Protein AF-A0A928GGB8-F1 (afdb_monomer_lite)

Sequence (268 aa):
MKKLSILLCALLFTAINALADGYETLCFSGKMGGKISFIIAFDYHDFNESRPSGYIYYPNAKNPSPILIVGTHFEEDGVFVFNEYQPDGTISGTMHFKVDGFDEATGPYIVDGEWTNPVNHKSFALKDIRSYNYYHGMSYAPEWFDHPVYQRADPSKIGKRYSYKQWHAGYNDYMGGHVSFHGAGKNKVAFEICNAPNNIAEGKSAPGRPAVLEDNHFKYDNVNECGYGFECEIYEKYLVITSTTEPNTFNCFGAFTTFEGVYIKVED

Secondary structure (DSSP, 8-state):
-HHHHHHHHHHHHHHHHTT-S-EEEEEEEEEETTTEEEEEEEEEESSS----EEEEE-TTSSS---EEEEEEEEGGGTEEEEEEE-TTS-EEEEEEEEEE-TTSTT--EEEEEEEE-TTT--EEEEEEEEE---SSS---S-TT--S-TT-BPPGGG--S----B---TTS-TT---EEEEEEEETTEEEEEEESSTTS--SEE-BTTBPEEPBTTEEEE---STT---EEEEEBSSEEEEEE-S-GGGGGGGSTT----EEEE----

Organism: Xylanibacter ruminicola (NCBI:txid839)

Radius of gyration: 20.93 Å; chains: 1; bounding box: 63×35×57 Å

Foldseek 3Di:
DVVVVVVVVVVVVVVVVVVPDAWFKWWKWFDWLNHFTKIWIWIDDPPPPQKIWGWMWGPPDPDIDTWIWIWGAPPVQQKIWIFTQDLLRDTQKIKIWHWDQCVPPQHIWTPWIWIAGLAPRDITITDPMDIPGDDPDDDPPPPSRVDHQQAAADLVPWAAFFFWFHDDRPDPPWQTKGKGWHDPDDQWIWMFIDRTPPDHGQFTADPVGTFGHDSQKTKDFCRDPLGWIWIKHGTNFKIFIDTPDDQVSLCSNPPSDDPGDITTGNDD

Structure (mmCIF, N/CA/C/O backbone):
data_AF-A0A928GGB8-F1
#
_entry.id   AF-A0A928GGB8-F1
#
loop_
_atom_site.group_PDB
_atom_site.id
_atom_site.type_symbol
_atom_site.label_atom_id
_atom_site.label_alt_id
_atom_site.label_comp_id
_atom_site.label_asym_id
_atom_site.label_entity_id
_atom_site.label_seq_id
_atom_site.pdbx_PDB_ins_code
_atom_site.Cartn_x
_atom_site.Cartn_y
_atom_site.Cartn_z
_atom_site.occupancy
_atom_site.B_iso_or_equiv
_atom_site.auth_seq_id
_atom_site.auth_comp_id
_atom_site.auth_asym_id
_atom_site.auth_atom_id
_atom_site.pdbx_PDB_model_num
ATOM 1 N N . MET A 1 1 ? 43.714 -11.062 30.649 1.00 52.03 1 MET A N 1
ATOM 2 C CA . MET A 1 1 ? 42.911 -9.816 30.684 1.00 52.03 1 MET A CA 1
ATOM 3 C C . MET A 1 1 ? 42.514 -9.255 29.311 1.00 52.03 1 MET A C 1
ATOM 5 O O . MET A 1 1 ? 41.423 -8.725 29.228 1.00 52.03 1 MET A O 1
ATOM 9 N N . LYS A 1 2 ? 43.288 -9.408 28.219 1.00 50.47 2 LYS A N 1
ATOM 10 C CA . LYS A 1 2 ? 42.951 -8.816 26.897 1.00 50.47 2 LYS A CA 1
ATOM 11 C C . LYS A 1 2 ? 41.763 -9.444 26.128 1.00 50.47 2 LYS A C 1
ATOM 13 O O . LYS A 1 2 ? 41.205 -8.792 25.258 1.00 50.47 2 LYS A O 1
ATOM 18 N N . LYS A 1 3 ? 41.366 -10.690 26.427 1.00 48.91 3 LYS A N 1
ATOM 19 C CA . LYS A 1 3 ? 40.277 -11.393 25.707 1.00 48.91 3 LYS A CA 1
ATOM 20 C C . LYS A 1 3 ? 38.864 -11.001 26.164 1.00 48.91 3 LYS A C 1
ATOM 22 O O . LYS A 1 3 ? 37.938 -11.094 25.371 1.00 48.91 3 LYS A O 1
ATOM 27 N N . LEU A 1 4 ? 38.708 -10.532 27.405 1.00 43.41 4 LEU A N 1
ATOM 28 C CA . LEU A 1 4 ? 37.405 -10.127 27.948 1.00 43.41 4 LEU A CA 1
ATOM 29 C C . LEU A 1 4 ? 36.958 -8.768 27.377 1.00 43.41 4 LEU A C 1
ATOM 31 O O . LEU A 1 4 ? 35.783 -8.568 27.111 1.00 43.41 4 LEU A O 1
ATOM 35 N N . SER A 1 5 ? 37.915 -7.873 27.111 1.00 53.41 5 SER A N 1
ATOM 36 C CA . SER A 1 5 ? 37.681 -6.531 26.560 1.00 53.41 5 SER A CA 1
ATOM 37 C C . SER A 1 5 ? 37.181 -6.554 25.111 1.00 53.41 5 SER A C 1
ATOM 39 O O . SER A 1 5 ? 36.324 -5.763 24.747 1.00 53.41 5 SER A O 1
ATOM 41 N N . ILE A 1 6 ? 37.682 -7.484 24.289 1.00 55.59 6 ILE A N 1
ATOM 42 C CA . ILE A 1 6 ? 37.270 -7.622 22.881 1.00 55.59 6 ILE A CA 1
ATOM 43 C C . ILE A 1 6 ? 35.866 -8.231 22.788 1.00 55.59 6 ILE A C 1
ATOM 45 O O . ILE A 1 6 ? 35.070 -7.799 21.962 1.00 55.59 6 ILE A O 1
ATOM 49 N N . LEU A 1 7 ? 35.542 -9.187 23.667 1.00 48.19 7 LEU A N 1
ATOM 50 C CA . LEU A 1 7 ? 34.211 -9.792 23.726 1.00 48.19 7 LEU A CA 1
ATOM 51 C C . LEU A 1 7 ? 33.151 -8.780 24.190 1.00 48.19 7 LEU A C 1
ATOM 53 O O . LEU A 1 7 ? 32.055 -8.758 23.642 1.00 48.19 7 LEU A O 1
ATOM 57 N N . LEU A 1 8 ? 33.497 -7.910 25.149 1.00 47.22 8 LEU A N 1
ATOM 58 C CA . LEU A 1 8 ? 32.613 -6.839 25.616 1.00 47.22 8 LEU A CA 1
ATOM 59 C C . LEU A 1 8 ? 32.379 -5.778 24.531 1.00 47.22 8 LEU A C 1
ATOM 61 O O . LEU A 1 8 ? 31.248 -5.345 24.351 1.00 47.22 8 LEU A O 1
ATOM 65 N N . CYS A 1 9 ? 33.416 -5.403 23.770 1.00 52.22 9 CYS A N 1
ATOM 66 C CA . CYS A 1 9 ? 33.255 -4.501 22.628 1.00 52.22 9 CYS A CA 1
ATOM 67 C C . CYS A 1 9 ? 32.416 -5.138 21.516 1.00 52.22 9 CYS A C 1
ATOM 69 O O . CYS A 1 9 ? 31.544 -4.471 20.983 1.00 52.22 9 CYS A O 1
ATOM 71 N N . ALA A 1 10 ? 32.623 -6.416 21.185 1.00 49.41 10 ALA A N 1
ATOM 72 C CA . ALA A 1 10 ? 31.822 -7.107 20.173 1.00 49.41 10 ALA A CA 1
ATOM 73 C C . ALA A 1 10 ? 30.341 -7.210 20.579 1.00 49.41 10 ALA A C 1
ATOM 75 O O . ALA A 1 10 ? 29.479 -6.956 19.746 1.00 49.41 10 ALA A O 1
ATOM 76 N N . LEU A 1 11 ? 30.059 -7.494 21.858 1.00 46.38 11 LEU A N 1
ATOM 77 C CA . LEU A 1 11 ? 28.703 -7.495 22.416 1.00 46.38 11 LEU A CA 1
ATOM 78 C C . LEU A 1 11 ? 28.070 -6.097 22.417 1.00 46.38 11 LEU A C 1
ATOM 80 O O . LEU A 1 11 ? 26.893 -5.974 22.086 1.00 46.38 11 LEU A O 1
ATOM 84 N N . LEU A 1 12 ? 28.844 -5.047 22.722 1.00 39.69 12 LEU A N 1
ATOM 85 C CA . LEU A 1 12 ? 28.385 -3.663 22.586 1.00 39.69 12 LEU A CA 1
ATOM 86 C C . LEU A 1 12 ? 28.121 -3.293 21.122 1.00 39.69 12 LEU A C 1
ATOM 88 O O . LEU A 1 12 ? 27.100 -2.684 20.853 1.00 39.69 12 LEU A O 1
ATOM 92 N N . PHE A 1 13 ? 28.965 -3.690 20.167 1.00 42.09 13 PHE A N 1
ATOM 93 C CA . PHE A 1 13 ? 28.733 -3.416 18.742 1.00 42.09 13 PHE A CA 1
ATOM 94 C C . PHE A 1 13 ? 27.522 -4.177 18.188 1.00 42.09 13 PHE A C 1
ATOM 96 O O . PHE A 1 13 ? 26.767 -3.614 17.404 1.00 42.09 13 PHE A O 1
ATOM 103 N N . THR A 1 14 ? 27.269 -5.415 18.624 1.00 41.12 14 THR A N 1
ATOM 104 C CA . THR A 1 14 ? 26.035 -6.132 18.256 1.00 41.12 14 THR A CA 1
ATOM 105 C C . THR A 1 14 ? 24.793 -5.550 18.927 1.00 41.12 14 THR A C 1
ATOM 107 O O . THR A 1 14 ? 23.734 -5.551 18.315 1.00 41.12 14 THR A O 1
ATOM 110 N N . ALA A 1 15 ? 24.908 -5.016 20.147 1.00 33.16 15 ALA A N 1
ATOM 111 C CA . ALA A 1 15 ? 23.798 -4.353 20.833 1.00 33.16 15 ALA A CA 1
ATOM 112 C C . ALA A 1 15 ? 23.525 -2.936 20.294 1.00 33.16 15 ALA A C 1
ATOM 114 O O . ALA A 1 15 ? 22.380 -2.510 20.284 1.00 33.16 15 ALA A O 1
ATOM 115 N N . ILE A 1 16 ? 24.552 -2.231 19.806 1.00 36.34 16 ILE A N 1
ATOM 116 C CA . ILE A 1 16 ? 24.428 -0.923 19.144 1.00 36.34 16 ILE A CA 1
ATOM 117 C C . ILE A 1 16 ? 23.865 -1.088 17.724 1.00 36.34 16 ILE A C 1
ATOM 119 O O . ILE A 1 16 ? 23.046 -0.280 17.306 1.00 36.34 16 ILE A O 1
ATOM 123 N N . ASN A 1 17 ? 24.214 -2.165 17.011 1.00 33.16 17 ASN A N 1
ATOM 124 C CA . ASN A 1 17 ? 23.626 -2.459 15.698 1.00 33.16 17 ASN A CA 1
ATOM 125 C C . ASN A 1 17 ? 22.203 -3.038 15.783 1.00 33.16 17 ASN A C 1
ATOM 127 O O . ASN A 1 17 ? 21.465 -2.949 14.814 1.00 33.16 17 ASN A O 1
ATOM 131 N N . ALA A 1 18 ? 21.793 -3.603 16.924 1.00 37.81 18 ALA A N 1
ATOM 132 C CA . ALA A 1 18 ? 20.398 -3.992 17.170 1.00 37.81 18 ALA A CA 1
ATOM 133 C C . ALA A 1 18 ? 19.499 -2.801 17.572 1.00 37.81 18 ALA A C 1
ATOM 135 O O . ALA A 1 18 ? 18.309 -2.981 17.804 1.00 37.81 18 ALA A O 1
ATOM 136 N N . LEU A 1 19 ? 20.078 -1.600 17.674 1.00 38.47 19 LEU A N 1
ATOM 137 C CA . LEU A 1 19 ? 19.425 -0.341 18.041 1.00 38.47 19 LEU A CA 1
ATOM 138 C C . LEU A 1 19 ? 19.358 0.651 16.864 1.00 38.47 19 LEU A C 1
ATOM 140 O O . LEU A 1 19 ? 19.123 1.835 17.081 1.00 38.47 19 LEU A O 1
ATOM 144 N N . ALA A 1 20 ? 19.582 0.198 15.629 1.00 36.12 20 ALA A N 1
ATOM 145 C CA . ALA A 1 20 ? 19.668 1.076 14.464 1.00 36.12 20 ALA A CA 1
ATOM 146 C C . ALA A 1 20 ? 18.986 0.465 13.235 1.00 36.12 20 ALA A C 1
ATOM 148 O O . ALA A 1 20 ? 19.634 0.192 12.236 1.00 36.12 20 ALA A O 1
ATOM 149 N N . ASP A 1 21 ? 17.681 0.262 13.358 1.00 43.19 21 ASP A N 1
ATOM 150 C CA . ASP A 1 21 ? 16.708 0.290 12.268 1.00 43.19 21 ASP A CA 1
ATOM 151 C C . ASP A 1 21 ? 15.432 0.812 12.952 1.00 43.19 21 ASP A C 1
ATOM 153 O O . ASP A 1 21 ? 14.813 0.102 13.743 1.00 43.19 21 ASP A O 1
ATOM 157 N N . GLY A 1 22 ? 15.164 2.115 12.820 1.00 49.22 22 GLY A N 1
ATOM 158 C CA . GLY A 1 22 ? 14.198 2.898 13.609 1.00 49.22 22 GLY A CA 1
ATOM 159 C C . GLY A 1 22 ? 12.725 2.611 13.303 1.00 49.22 22 GLY A C 1
ATOM 160 O O . GLY A 1 22 ? 11.951 3.548 13.125 1.00 49.22 22 GLY A O 1
ATOM 161 N N . TYR A 1 23 ? 12.349 1.335 13.214 1.00 54.34 23 TYR A N 1
ATOM 162 C CA . TYR A 1 23 ? 10.970 0.910 13.004 1.00 54.34 23 TYR A CA 1
ATOM 163 C C . TYR A 1 23 ? 10.217 0.918 14.325 1.00 54.34 23 TYR A C 1
ATOM 165 O O . TYR A 1 23 ? 10.550 0.186 15.262 1.00 54.34 23 TYR A O 1
ATOM 173 N N . GLU A 1 24 ? 9.161 1.720 14.370 1.00 70.81 24 GLU A N 1
ATOM 174 C CA . GLU A 1 24 ? 8.161 1.637 15.417 1.00 70.81 24 GLU A CA 1
ATOM 175 C C . GLU A 1 24 ? 6.980 0.818 14.894 1.00 70.81 24 GLU A C 1
ATOM 177 O O . GLU A 1 24 ? 6.273 1.207 13.961 1.00 70.81 24 GLU A O 1
ATOM 182 N N . THR A 1 25 ? 6.771 -0.355 15.492 1.00 78.12 25 THR A N 1
ATOM 183 C CA . THR A 1 25 ? 5.558 -1.141 15.263 1.00 78.12 25 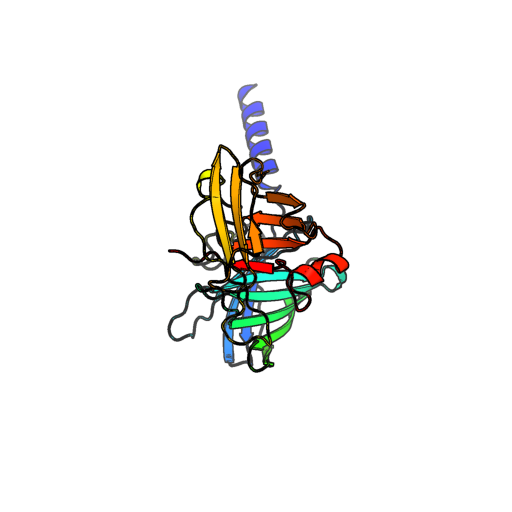THR A CA 1
ATOM 184 C C . THR A 1 25 ? 4.448 -0.587 16.147 1.00 78.12 25 THR A C 1
ATOM 186 O O . THR A 1 25 ? 4.502 -0.704 17.374 1.00 78.12 25 THR A O 1
ATOM 189 N N . LEU A 1 26 ? 3.405 -0.039 15.530 1.00 82.56 26 LEU A N 1
ATOM 190 C CA . LEU A 1 26 ? 2.187 0.373 16.216 1.00 82.56 26 LEU A CA 1
ATOM 191 C C . LEU A 1 26 ? 1.153 -0.741 16.168 1.00 82.56 26 LEU A C 1
ATOM 193 O O . LEU A 1 26 ? 0.914 -1.335 15.118 1.00 82.56 26 LEU A O 1
ATOM 197 N N . CYS A 1 27 ? 0.498 -1.000 17.300 1.00 85.94 27 CYS A N 1
ATOM 198 C CA . CYS A 1 27 ? -0.567 -1.992 17.390 1.00 85.94 27 CYS A CA 1
ATOM 199 C C . CYS A 1 27 ? -1.778 -1.429 18.134 1.00 85.94 27 CYS A C 1
ATOM 201 O O . CYS A 1 27 ? -1.670 -0.925 19.254 1.00 85.94 27 CYS A O 1
ATOM 203 N N . PHE A 1 28 ? -2.957 -1.558 17.531 1.00 88.06 28 PHE A N 1
ATOM 204 C CA . PHE A 1 28 ? -4.221 -1.110 18.102 1.00 88.06 28 PHE A CA 1
ATOM 205 C C . PHE A 1 28 ? -5.293 -2.189 17.961 1.00 88.06 28 PHE A C 1
ATOM 207 O O . PHE A 1 28 ? -5.336 -2.939 16.989 1.00 88.06 28 PHE A O 1
ATOM 214 N N . SER A 1 29 ? -6.223 -2.234 18.908 1.00 90.06 29 SER A N 1
ATOM 215 C CA . SER A 1 29 ? -7.501 -2.926 18.728 1.00 90.06 29 SER A CA 1
ATOM 216 C C . SER A 1 29 ? -8.656 -1.994 18.997 1.00 90.06 29 SER A C 1
ATOM 218 O O . SER A 1 29 ? -8.525 -1.031 19.744 1.00 90.06 29 SER A O 1
ATOM 220 N N . GLY A 1 30 ? -9.809 -2.309 18.431 1.00 91.94 30 GLY A N 1
ATOM 221 C CA . GLY A 1 30 ? -11.027 -1.577 18.720 1.00 91.94 30 GLY A CA 1
ATOM 222 C C . GLY A 1 30 ? -12.220 -2.164 18.000 1.00 91.94 30 GLY A C 1
ATOM 223 O O . GLY A 1 30 ? -12.271 -3.359 17.692 1.00 91.94 30 GLY A O 1
ATOM 224 N N . LYS A 1 31 ? -13.208 -1.309 17.748 1.00 94.25 31 LYS A N 1
ATOM 225 C CA . LYS A 1 31 ? -14.432 -1.658 17.033 1.00 94.25 31 LYS A CA 1
ATOM 226 C C . LYS A 1 31 ? -14.735 -0.654 15.935 1.00 94.25 31 LYS A C 1
ATOM 228 O O . LYS A 1 31 ? -14.948 0.524 16.197 1.00 94.25 31 LYS A O 1
ATOM 233 N N . MET A 1 32 ? -14.897 -1.147 14.720 1.00 93.38 32 MET A N 1
ATOM 234 C CA . MET A 1 32 ? -15.446 -0.400 13.602 1.00 93.38 32 MET A CA 1
ATOM 235 C C . MET A 1 32 ? -16.978 -0.358 13.719 1.00 93.38 32 MET A C 1
ATOM 237 O O . MET A 1 32 ? -17.651 -1.378 13.927 1.00 93.38 32 MET A O 1
ATOM 241 N N . GLY A 1 33 ? -17.547 0.850 13.674 1.00 92.19 33 GLY A N 1
ATOM 242 C CA . GLY A 1 33 ? -18.987 1.080 13.827 1.00 92.19 33 GLY A CA 1
ATOM 243 C C . GLY A 1 33 ? -19.552 0.618 15.179 1.00 92.19 33 GLY A C 1
ATOM 244 O O . GLY A 1 33 ? -20.753 0.370 15.289 1.00 92.19 33 GLY A O 1
ATOM 245 N N . GLY A 1 34 ? -18.694 0.442 16.193 1.00 90.06 34 GLY A N 1
ATOM 246 C CA . GLY A 1 34 ? -19.050 -0.087 17.515 1.00 90.06 34 GLY A CA 1
ATOM 247 C C . GLY A 1 34 ? -19.422 -1.576 17.551 1.00 90.06 34 GLY A C 1
ATOM 248 O O . GLY A 1 34 ? -19.852 -2.061 18.596 1.00 90.06 34 GLY A O 1
ATOM 249 N N . LYS A 1 35 ? -19.284 -2.308 16.436 1.00 92.06 35 LYS A N 1
ATOM 250 C CA . LYS A 1 35 ? -19.734 -3.709 16.319 1.00 92.06 35 LYS A CA 1
ATOM 251 C C . LYS A 1 35 ? -18.666 -4.657 15.791 1.00 92.06 35 LYS A C 1
ATOM 253 O O . LYS A 1 35 ? -18.582 -5.786 16.261 1.00 92.06 35 LYS A O 1
ATOM 258 N N . ILE A 1 36 ? -17.888 -4.223 14.805 1.00 93.31 36 ILE A N 1
ATOM 259 C CA . ILE A 1 36 ? -16.925 -5.082 14.119 1.00 93.31 36 ILE A CA 1
ATOM 260 C C . ILE A 1 36 ? -15.588 -4.938 14.833 1.00 93.31 36 ILE A C 1
ATOM 262 O O . ILE A 1 36 ? -14.925 -3.916 14.694 1.00 93.31 36 ILE A O 1
ATOM 266 N N . SER A 1 37 ? -15.217 -5.931 15.636 1.00 92.81 37 SER A N 1
ATOM 267 C CA . SER A 1 37 ? -13.910 -5.948 16.294 1.00 92.81 37 SER A CA 1
ATOM 268 C C . SER A 1 37 ? -12.788 -6.024 15.263 1.00 92.81 37 SER A C 1
ATOM 270 O O . SER A 1 37 ? -12.895 -6.806 14.317 1.00 92.81 37 SER A O 1
ATOM 272 N N . PHE A 1 38 ? -11.718 -5.267 15.482 1.00 92.38 38 PHE A N 1
ATOM 273 C CA . PHE A 1 38 ? -10.515 -5.304 14.656 1.00 92.38 38 PHE A CA 1
ATOM 274 C C . PHE A 1 38 ? -9.250 -5.228 15.512 1.00 92.38 38 PHE A C 1
ATOM 276 O O . PHE A 1 38 ? -9.277 -4.735 16.644 1.00 92.38 38 PHE A O 1
ATOM 283 N N . ILE A 1 39 ? -8.151 -5.712 14.943 1.00 90.88 39 ILE A N 1
ATOM 284 C CA . ILE A 1 39 ? -6.782 -5.515 15.417 1.00 90.88 39 ILE A CA 1
ATOM 285 C C . ILE A 1 39 ? -5.983 -5.027 14.215 1.00 90.88 39 ILE A C 1
ATOM 287 O O . ILE A 1 39 ? -6.059 -5.643 13.157 1.00 90.88 39 ILE A O 1
ATOM 291 N N . ILE A 1 40 ? -5.247 -3.937 14.360 1.00 90.25 40 ILE A N 1
ATOM 292 C CA . ILE A 1 40 ? -4.379 -3.380 13.328 1.00 90.25 40 ILE A CA 1
ATOM 293 C C . ILE A 1 40 ? -2.967 -3.297 13.894 1.00 90.25 40 ILE A C 1
ATOM 295 O O . ILE A 1 40 ? -2.781 -2.827 15.014 1.00 90.25 40 ILE A O 1
ATOM 299 N N . ALA A 1 41 ? -1.992 -3.777 13.135 1.00 87.75 41 ALA A N 1
ATOM 300 C CA . ALA A 1 41 ? -0.584 -3.666 13.469 1.00 87.75 41 ALA A CA 1
ATOM 301 C C . ALA A 1 41 ? 0.182 -3.243 12.219 1.00 87.75 41 ALA A C 1
ATOM 303 O O . ALA A 1 41 ? -0.071 -3.782 11.140 1.00 87.75 41 ALA A O 1
ATOM 304 N N . PHE A 1 42 ? 1.064 -2.261 12.340 1.00 86.75 42 PHE A N 1
ATOM 305 C CA . PHE A 1 42 ? 1.832 -1.745 11.216 1.00 86.75 42 PHE A CA 1
ATOM 306 C C . PHE A 1 42 ? 3.149 -1.150 11.678 1.00 86.75 42 PHE A C 1
ATOM 308 O O . PHE A 1 42 ? 3.243 -0.605 12.775 1.00 86.75 42 PHE A O 1
ATOM 315 N N . ASP A 1 43 ? 4.139 -1.238 10.805 1.00 82.38 43 ASP A N 1
ATOM 316 C CA . ASP A 1 43 ? 5.422 -0.586 10.984 1.00 82.38 43 ASP A CA 1
ATOM 317 C C . ASP A 1 43 ? 5.373 0.781 10.302 1.00 82.38 43 ASP A C 1
ATOM 319 O O . ASP A 1 43 ? 4.826 0.926 9.198 1.00 82.38 43 ASP A O 1
ATOM 323 N N . TYR A 1 44 ? 5.943 1.786 10.960 1.00 79.00 44 TYR A N 1
ATOM 324 C CA . TYR A 1 44 ? 6.223 3.079 10.351 1.00 79.00 44 TYR A CA 1
ATOM 325 C C . TYR A 1 44 ? 7.667 3.499 10.647 1.00 79.00 44 TYR A C 1
ATOM 327 O O . TYR A 1 44 ? 8.271 3.057 11.627 1.00 79.00 44 TYR A O 1
ATOM 335 N N . HIS A 1 45 ? 8.231 4.303 9.747 1.00 70.25 45 HIS A N 1
ATOM 336 C CA . HIS A 1 45 ? 9.614 4.760 9.808 1.00 70.25 45 HIS A CA 1
ATOM 337 C C . HIS A 1 45 ? 9.653 6.285 9.742 1.00 70.25 45 HIS A C 1
ATOM 339 O O . HIS A 1 45 ? 8.966 6.885 8.917 1.00 70.25 45 HIS A O 1
ATOM 345 N N . ASP A 1 46 ? 10.483 6.894 10.584 1.00 56.00 46 ASP A N 1
ATOM 346 C CA . ASP A 1 46 ? 10.652 8.353 10.669 1.00 56.00 46 ASP A CA 1
ATOM 347 C C . ASP A 1 46 ? 11.584 8.909 9.563 1.00 56.00 46 ASP A C 1
ATOM 349 O O . ASP A 1 46 ? 11.743 10.111 9.379 1.00 56.00 46 ASP A O 1
ATOM 353 N N . PHE A 1 47 ? 12.221 8.028 8.779 1.00 47.44 47 PHE A N 1
ATOM 354 C CA . PHE A 1 47 ? 13.167 8.405 7.726 1.00 47.44 47 PHE A CA 1
ATOM 355 C C . PHE A 1 47 ? 12.608 8.140 6.333 1.00 47.44 47 PHE A C 1
ATOM 357 O O . PHE A 1 47 ? 12.585 6.984 5.936 1.00 47.44 47 PHE A O 1
ATOM 364 N N . ASN A 1 48 ? 12.274 9.204 5.586 1.00 44.03 48 ASN A N 1
ATOM 365 C CA . ASN A 1 48 ? 12.116 9.326 4.116 1.00 44.03 48 ASN A CA 1
ATOM 366 C C . ASN A 1 48 ? 11.274 8.284 3.335 1.00 44.03 48 ASN A C 1
ATOM 368 O O . ASN A 1 48 ? 10.948 8.527 2.175 1.00 44.03 48 ASN A O 1
ATOM 372 N N . GLU A 1 49 ? 10.878 7.168 3.933 1.00 53.78 49 GLU A N 1
ATOM 373 C CA . GLU A 1 49 ? 10.112 6.075 3.352 1.00 53.78 49 GLU A CA 1
ATOM 374 C C . GLU A 1 49 ? 8.670 6.220 3.861 1.00 53.78 49 GLU A C 1
ATOM 376 O O . GLU A 1 49 ? 8.238 5.633 4.848 1.00 53.78 49 GLU A O 1
ATOM 381 N N . SER A 1 50 ? 7.917 7.093 3.195 1.00 59.62 50 SER A N 1
ATOM 382 C CA . SER A 1 50 ? 6.588 7.605 3.577 1.00 59.62 50 SER A CA 1
ATOM 383 C C . SER A 1 50 ? 5.439 6.579 3.479 1.00 59.62 50 SER A C 1
ATOM 385 O O . SER A 1 50 ? 4.270 6.939 3.299 1.00 59.62 50 SER A O 1
ATOM 387 N N . ARG A 1 51 ? 5.751 5.280 3.579 1.00 80.19 51 ARG A N 1
ATOM 388 C CA . ARG A 1 51 ? 4.834 4.165 3.308 1.00 80.19 51 ARG A CA 1
ATOM 389 C C . ARG A 1 51 ? 4.734 3.210 4.500 1.00 80.19 51 ARG A C 1
ATOM 391 O O . ARG A 1 51 ? 5.312 2.124 4.459 1.00 80.19 51 ARG A O 1
ATOM 398 N N . PRO A 1 52 ? 3.967 3.568 5.545 1.00 85.75 52 PRO A N 1
ATOM 399 C CA . PRO A 1 52 ? 3.666 2.624 6.609 1.00 85.75 52 PRO A CA 1
ATOM 400 C C . PRO A 1 52 ? 2.909 1.414 6.045 1.00 85.75 52 PRO A C 1
ATOM 402 O O . PRO A 1 52 ? 2.077 1.539 5.136 1.00 85.75 52 PRO A O 1
ATOM 405 N N . SER A 1 53 ? 3.193 0.226 6.576 1.00 87.62 53 SER A N 1
ATOM 406 C CA . SER A 1 53 ? 2.594 -1.023 6.094 1.00 87.62 53 SER A CA 1
ATOM 407 C C . SER A 1 53 ? 2.457 -2.059 7.204 1.00 87.62 53 SER A C 1
ATOM 409 O O . SER A 1 53 ? 3.171 -2.030 8.202 1.00 87.62 53 SER A O 1
ATOM 411 N N . GLY A 1 54 ? 1.496 -2.966 7.059 1.00 88.56 54 GLY A N 1
ATOM 412 C CA . GLY A 1 54 ? 1.133 -3.879 8.134 1.00 88.56 54 GLY A CA 1
ATOM 413 C C . GLY A 1 54 ? -0.023 -4.797 7.782 1.00 88.56 54 GLY A C 1
ATOM 414 O O . GLY A 1 54 ? -0.272 -5.094 6.611 1.00 88.56 54 GLY A O 1
ATOM 415 N N . TYR A 1 55 ? -0.775 -5.203 8.802 1.00 89.88 55 TYR A N 1
ATOM 416 C CA . TYR A 1 55 ? -2.005 -5.967 8.636 1.00 89.88 55 TYR A CA 1
ATOM 417 C C . TYR A 1 55 ? -3.137 -5.447 9.514 1.00 89.88 55 TYR A C 1
ATOM 419 O O . TYR A 1 55 ? -2.932 -5.002 10.643 1.00 89.88 55 TYR A O 1
ATOM 427 N N . ILE A 1 56 ? -4.359 -5.617 9.017 1.00 91.81 56 ILE A N 1
ATOM 428 C CA . ILE A 1 56 ? -5.579 -5.577 9.819 1.00 91.81 56 ILE A CA 1
ATOM 429 C C . ILE A 1 56 ? -6.197 -6.972 9.909 1.00 91.81 56 ILE A C 1
ATOM 431 O O . ILE A 1 56 ? -6.171 -7.753 8.960 1.00 91.81 56 ILE A O 1
ATOM 435 N N . TYR A 1 57 ? -6.761 -7.302 11.062 1.00 89.88 57 TYR A N 1
ATOM 436 C CA . TYR A 1 57 ? -7.370 -8.588 11.355 1.00 89.88 57 TYR A CA 1
ATOM 437 C C . TYR A 1 57 ? -8.748 -8.405 11.987 1.00 89.88 57 TYR A C 1
ATOM 439 O O . TYR A 1 57 ? -8.922 -7.656 12.950 1.00 89.88 57 TYR A O 1
ATOM 447 N N . TYR A 1 58 ? -9.725 -9.146 11.468 1.00 91.44 58 TYR A N 1
ATOM 448 C CA . TYR A 1 58 ? -11.116 -9.120 11.911 1.00 91.44 58 TYR A CA 1
ATOM 449 C C . TYR A 1 58 ? -11.479 -10.449 12.596 1.00 91.44 58 TYR A C 1
ATOM 451 O O . TYR A 1 58 ? -11.965 -11.360 11.923 1.00 91.44 58 TYR A O 1
ATOM 459 N N . PRO A 1 59 ? -11.285 -10.595 13.923 1.00 87.81 59 PRO A N 1
ATOM 460 C CA . PRO A 1 59 ? -11.411 -11.881 14.628 1.00 87.81 59 PRO A CA 1
ATOM 461 C C . PRO A 1 59 ? -12.785 -12.546 14.498 1.00 87.81 59 PRO A C 1
ATOM 463 O O . PRO A 1 59 ? -12.889 -13.767 14.522 1.00 87.81 59 PRO A O 1
ATOM 466 N N . ASN A 1 60 ? -13.842 -11.745 14.354 1.00 88.81 60 ASN A N 1
ATOM 467 C CA . ASN A 1 60 ? -15.224 -12.224 14.290 1.00 88.81 60 ASN A CA 1
ATOM 468 C C . ASN A 1 60 ? -15.746 -12.377 12.849 1.00 88.81 60 ASN A C 1
ATOM 470 O O . ASN A 1 60 ? -16.948 -12.564 12.649 1.00 88.81 60 ASN A O 1
ATOM 474 N N . ALA A 1 61 ? -14.883 -12.248 11.836 1.00 88.50 61 ALA A N 1
ATOM 475 C CA . ALA A 1 61 ? -15.252 -12.536 10.454 1.00 88.50 61 ALA A CA 1
ATOM 476 C C . ALA A 1 61 ? -15.506 -14.041 10.260 1.00 88.50 61 ALA A C 1
ATOM 478 O O . ALA A 1 61 ? -14.996 -14.874 11.003 1.00 88.50 61 ALA A O 1
ATOM 479 N N . LYS A 1 62 ? -16.279 -14.407 9.228 1.00 87.94 62 LYS A N 1
ATOM 480 C CA . LYS A 1 62 ? -16.599 -15.816 8.924 1.00 87.94 62 LYS A CA 1
ATOM 481 C C . LYS A 1 62 ? -15.340 -16.669 8.711 1.00 87.94 62 LYS A C 1
ATOM 483 O O . LYS A 1 62 ? -15.303 -17.805 9.164 1.00 87.94 62 LYS A O 1
ATOM 488 N N . ASN A 1 63 ? -14.345 -16.103 8.028 1.00 85.94 63 ASN A N 1
ATOM 489 C CA . ASN A 1 63 ? -13.036 -16.698 7.773 1.00 85.94 63 ASN A CA 1
ATOM 490 C C . ASN A 1 63 ? -11.979 -15.648 8.141 1.00 85.94 63 ASN A C 1
ATOM 492 O O . ASN A 1 63 ? -11.624 -14.833 7.290 1.00 85.94 63 ASN A O 1
ATOM 496 N N . PRO A 1 64 ? -11.560 -15.569 9.411 1.00 84.94 64 PRO A N 1
ATOM 497 C CA . PRO A 1 64 ? -10.692 -14.493 9.853 1.00 84.94 64 PRO A CA 1
ATOM 498 C C . PRO A 1 64 ? -9.256 -14.744 9.374 1.00 84.94 64 PRO A C 1
ATOM 500 O O . PRO A 1 64 ? -8.633 -15.739 9.740 1.00 84.94 64 PRO A O 1
ATOM 503 N N . SER A 1 65 ? -8.724 -13.824 8.574 1.00 86.06 65 SER A N 1
ATOM 504 C CA . SER A 1 65 ? -7.338 -13.822 8.095 1.00 86.06 65 SER A CA 1
ATOM 505 C C . SER A 1 65 ? -6.767 -12.403 8.145 1.00 86.06 65 SER A C 1
ATOM 507 O O . SER A 1 65 ? -7.534 -11.453 7.963 1.00 86.06 65 SER A O 1
ATOM 509 N N . PRO A 1 66 ? -5.456 -12.226 8.388 1.00 87.75 66 PRO A N 1
ATOM 510 C CA . PRO A 1 66 ? -4.815 -10.923 8.250 1.00 87.75 66 PRO A CA 1
ATOM 511 C C . PRO A 1 66 ? -4.959 -10.396 6.817 1.00 87.75 66 PRO A C 1
ATOM 513 O O . PRO A 1 66 ? -4.767 -11.140 5.855 1.00 87.75 66 PRO A O 1
ATOM 516 N N . ILE A 1 67 ? -5.303 -9.121 6.684 1.00 89.94 67 ILE A N 1
ATOM 517 C CA . ILE A 1 67 ? -5.439 -8.399 5.418 1.00 89.94 67 ILE A CA 1
ATOM 518 C C . ILE A 1 67 ? -4.310 -7.379 5.358 1.00 89.94 67 ILE A C 1
ATOM 520 O O . ILE A 1 67 ? -4.114 -6.627 6.312 1.00 89.94 67 ILE A O 1
ATOM 524 N N . LEU A 1 68 ? -3.555 -7.378 4.260 1.00 89.62 68 LEU A N 1
ATOM 525 C CA . LEU A 1 68 ? -2.449 -6.450 4.042 1.00 89.62 68 LEU A CA 1
ATOM 526 C C . LEU A 1 68 ? -2.970 -5.011 4.039 1.00 89.62 68 LEU A C 1
ATOM 528 O O . LEU A 1 68 ? -3.938 -4.707 3.344 1.00 89.62 68 LEU A O 1
ATOM 532 N N . ILE A 1 69 ? -2.297 -4.130 4.772 1.00 91.50 69 ILE A N 1
ATOM 533 C CA . ILE A 1 69 ? -2.519 -2.689 4.696 1.00 91.50 69 ILE A CA 1
ATOM 534 C C . ILE A 1 69 ? -1.241 -1.985 4.268 1.00 91.50 69 ILE A C 1
ATOM 536 O O . ILE A 1 69 ? -0.155 -2.283 4.761 1.00 91.50 69 ILE A O 1
ATOM 540 N N . VAL A 1 70 ? -1.378 -1.045 3.339 1.00 90.00 70 VAL A N 1
ATOM 541 C CA . VAL A 1 70 ? -0.292 -0.156 2.909 1.00 90.00 70 VAL A CA 1
ATOM 542 C C . VAL A 1 70 ? -0.864 1.246 2.829 1.00 90.00 70 VAL A C 1
ATOM 544 O O . VAL A 1 70 ? -1.979 1.432 2.328 1.00 90.00 70 VAL A O 1
ATOM 547 N N . GLY A 1 71 ? -0.128 2.210 3.363 1.00 89.31 71 GLY A N 1
ATOM 548 C CA . GLY A 1 71 ? -0.642 3.549 3.563 1.00 89.31 71 GLY A CA 1
ATOM 549 C C . GLY A 1 71 ? 0.339 4.670 3.282 1.00 89.31 71 GLY A C 1
ATOM 550 O O . GLY A 1 71 ? 1.393 4.486 2.673 1.00 89.31 71 GLY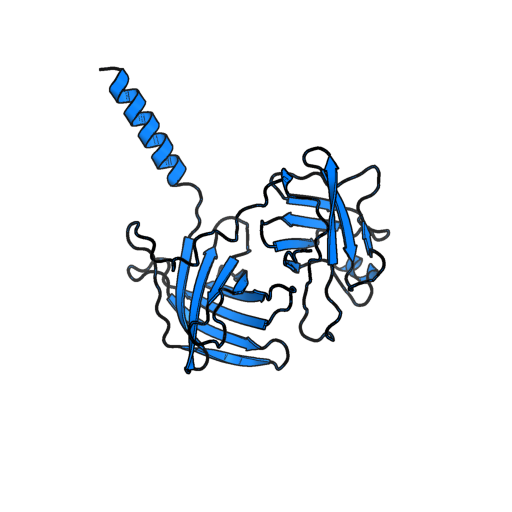 A O 1
ATOM 551 N N . THR A 1 72 ? -0.064 5.848 3.738 1.00 87.50 72 THR A N 1
ATOM 552 C CA . THR A 1 72 ? 0.720 7.079 3.777 1.00 87.50 72 THR A CA 1
ATOM 553 C C . THR A 1 72 ? 0.575 7.687 5.165 1.00 87.50 72 THR A C 1
ATOM 555 O O . THR A 1 72 ? -0.517 7.669 5.738 1.00 87.50 72 THR A O 1
ATOM 558 N N . HIS A 1 73 ? 1.678 8.214 5.688 1.00 86.94 73 HIS A N 1
ATOM 559 C CA . HIS A 1 73 ? 1.703 9.014 6.905 1.00 86.94 73 HIS A CA 1
ATOM 560 C C . HIS A 1 73 ? 1.868 10.492 6.534 1.00 86.94 73 HIS A C 1
ATOM 562 O O . HIS A 1 73 ? 2.789 10.849 5.800 1.00 86.94 73 HIS A O 1
ATOM 568 N N . PHE A 1 74 ? 0.961 11.334 7.022 1.00 84.56 74 PHE A N 1
ATOM 569 C CA . PHE A 1 74 ? 1.026 12.787 6.918 1.00 84.56 74 PHE A CA 1
ATOM 570 C C . PHE A 1 74 ? 1.542 13.328 8.252 1.00 84.56 74 PHE A C 1
ATOM 572 O O . PH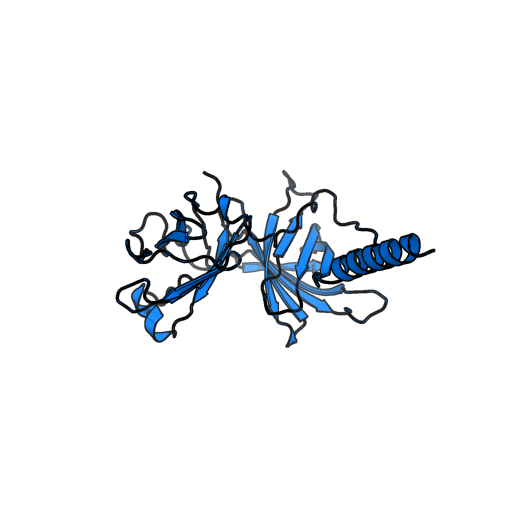E A 1 74 ? 0.763 13.568 9.175 1.00 84.56 74 PHE A O 1
ATOM 579 N N . GLU A 1 75 ? 2.867 13.462 8.344 1.00 75.81 75 GLU A N 1
ATOM 580 C CA . GLU A 1 75 ? 3.600 13.766 9.581 1.00 75.81 75 GLU A CA 1
ATOM 581 C C . GLU A 1 75 ? 3.097 15.035 10.281 1.00 75.81 75 GLU A C 1
ATOM 583 O O . GLU A 1 75 ? 2.876 15.017 11.488 1.00 75.81 75 GLU A O 1
ATOM 588 N N . GLU A 1 76 ? 2.818 16.102 9.521 1.00 74.81 76 GLU A N 1
ATOM 589 C CA . GLU A 1 76 ? 2.348 17.386 10.068 1.00 74.81 76 GLU A CA 1
ATOM 590 C C . GLU A 1 76 ? 1.041 17.260 10.872 1.00 74.81 76 GLU A C 1
ATOM 592 O O . GLU A 1 76 ? 0.823 18.014 11.822 1.00 74.81 76 GLU A O 1
ATOM 597 N N . ASP A 1 77 ? 0.195 16.284 10.529 1.00 76.19 77 ASP A N 1
ATOM 598 C CA . ASP A 1 77 ? -1.122 16.091 11.137 1.00 76.19 77 ASP A CA 1
ATOM 599 C C . ASP A 1 77 ? -1.206 14.836 12.029 1.00 76.19 77 ASP A C 1
ATOM 601 O O . ASP A 1 77 ? -2.227 14.629 12.700 1.00 76.19 77 ASP A O 1
ATOM 605 N N . GLY A 1 78 ? -0.158 13.998 12.055 1.00 83.69 78 GLY A N 1
ATOM 606 C CA . GLY A 1 78 ? -0.161 12.678 12.703 1.00 83.69 78 GLY A CA 1
ATOM 607 C C . GLY A 1 78 ? -1.177 11.713 12.081 1.00 83.69 78 GLY A C 1
ATOM 608 O O . GLY A 1 78 ? -1.721 10.833 12.754 1.00 83.69 78 GLY A O 1
ATOM 609 N N . VAL A 1 79 ? -1.516 11.929 10.807 1.00 89.69 79 VAL A N 1
ATOM 610 C CA . VAL A 1 79 ? -2.608 11.237 10.118 1.00 89.69 79 VAL A CA 1
ATOM 611 C C . VAL A 1 79 ? -2.073 10.072 9.303 1.00 89.69 79 VAL A C 1
ATOM 613 O O . VAL A 1 79 ? -1.168 10.216 8.485 1.00 89.69 79 VAL A O 1
ATOM 616 N N . PHE A 1 80 ? -2.707 8.918 9.466 1.00 91.81 80 PHE A N 1
ATOM 617 C CA . PHE A 1 80 ? -2.450 7.721 8.685 1.00 91.81 80 PHE A CA 1
ATOM 618 C C . PHE A 1 80 ? -3.636 7.428 7.769 1.00 91.81 80 PHE A C 1
ATOM 620 O O . PHE A 1 80 ? -4.789 7.382 8.208 1.00 91.81 80 PHE A O 1
ATOM 627 N N . VAL A 1 81 ? -3.342 7.178 6.493 1.00 92.06 81 VAL A N 1
ATOM 628 C CA . VAL A 1 81 ? -4.310 6.671 5.514 1.00 92.06 81 VAL A CA 1
ATOM 629 C C . VAL A 1 81 ? -3.839 5.313 5.027 1.00 92.06 81 VAL A C 1
ATOM 631 O O . VAL A 1 81 ? -2.801 5.231 4.381 1.00 92.06 81 VAL A O 1
ATOM 634 N N . PHE A 1 82 ? -4.603 4.257 5.291 1.00 93.56 82 PHE A N 1
ATOM 635 C CA . PHE A 1 82 ? -4.304 2.892 4.860 1.00 93.56 82 PHE A CA 1
ATOM 636 C C . PHE A 1 82 ? -5.372 2.357 3.919 1.00 93.56 82 PHE A C 1
ATOM 638 O O . PHE A 1 82 ? -6.561 2.507 4.180 1.00 93.56 82 PHE A O 1
ATOM 645 N N . ASN A 1 83 ? -4.956 1.636 2.883 1.00 92.31 83 ASN A N 1
ATOM 646 C CA . ASN A 1 83 ? -5.855 0.811 2.083 1.00 92.31 83 ASN A CA 1
ATOM 647 C C . ASN A 1 83 ? -5.708 -0.658 2.479 1.00 92.31 83 ASN A C 1
ATOM 649 O O . ASN A 1 83 ? -4.593 -1.142 2.660 1.00 92.31 83 ASN A O 1
ATOM 653 N N . GLU A 1 84 ? -6.832 -1.361 2.593 1.00 92.75 84 GLU A N 1
ATOM 654 C CA . GLU A 1 84 ? -6.902 -2.806 2.797 1.00 92.75 84 GLU A CA 1
ATOM 655 C C . GLU A 1 84 ? -6.857 -3.545 1.470 1.00 92.75 84 GLU A C 1
ATOM 657 O O . GLU A 1 84 ? -7.794 -3.449 0.679 1.00 92.75 84 GLU A O 1
ATOM 662 N N . TYR A 1 85 ? -5.811 -4.329 1.249 1.00 87.19 85 TYR A N 1
ATOM 663 C CA . TYR A 1 85 ? -5.621 -5.041 -0.001 1.00 87.19 85 TYR A CA 1
ATOM 664 C C . TYR A 1 85 ? -5.983 -6.518 0.120 1.00 87.19 85 TYR A C 1
ATOM 666 O O . TYR A 1 85 ? -5.414 -7.265 0.921 1.00 87.19 85 TYR A O 1
ATOM 674 N N . GLN A 1 86 ? -6.905 -6.949 -0.734 1.00 84.56 86 GLN A N 1
ATOM 675 C CA . GLN A 1 86 ? -7.219 -8.356 -0.943 1.00 84.56 86 GLN A CA 1
ATOM 676 C C . GLN A 1 86 ? -6.105 -9.057 -1.748 1.00 84.56 86 GLN A C 1
ATOM 678 O O . GLN A 1 86 ? -5.335 -8.387 -2.442 1.00 84.56 86 GLN A O 1
ATOM 683 N N . PRO A 1 87 ? -6.007 -10.403 -1.700 1.00 80.06 87 PRO A N 1
ATOM 684 C CA . PRO A 1 87 ? -4.977 -11.152 -2.432 1.00 80.06 87 PRO A CA 1
ATOM 685 C C . PRO A 1 87 ? -4.975 -10.933 -3.950 1.00 80.06 87 PRO A C 1
ATOM 687 O O . PRO A 1 87 ? -3.973 -11.196 -4.603 1.00 80.06 87 PRO A O 1
ATOM 690 N N . ASP A 1 88 ? -6.088 -10.470 -4.517 1.00 75.12 88 ASP A N 1
ATOM 691 C CA . ASP A 1 88 ? -6.236 -10.146 -5.936 1.00 75.12 88 ASP A CA 1
ATOM 692 C C . ASP A 1 88 ? -5.912 -8.679 -6.277 1.00 75.12 88 ASP A C 1
ATOM 694 O O . ASP A 1 88 ? -6.040 -8.302 -7.446 1.00 75.12 88 ASP A O 1
ATOM 698 N N . GLY A 1 89 ? -5.505 -7.880 -5.282 1.00 74.38 89 GLY A N 1
ATOM 699 C CA . GLY A 1 89 ? -5.180 -6.454 -5.363 1.00 74.38 89 GLY A CA 1
ATOM 700 C C . GLY A 1 89 ? -6.369 -5.498 -5.201 1.00 74.38 89 GLY A C 1
ATOM 701 O O . GLY A 1 89 ? -6.167 -4.285 -5.202 1.00 74.38 89 GLY A O 1
ATOM 702 N N . THR A 1 90 ? -7.601 -5.994 -5.039 1.00 78.25 90 THR A N 1
ATOM 703 C CA . THR A 1 90 ? -8.769 -5.137 -4.783 1.00 78.25 90 THR A CA 1
ATOM 704 C C . THR A 1 90 ? -8.656 -4.466 -3.413 1.00 78.25 90 THR A C 1
ATOM 706 O O . THR A 1 90 ? -8.315 -5.109 -2.420 1.00 78.25 90 THR A O 1
ATOM 709 N N . ILE A 1 91 ? -8.996 -3.175 -3.346 1.00 84.25 91 ILE A N 1
ATOM 710 C CA . ILE A 1 91 ? -9.093 -2.446 -2.081 1.00 84.25 91 ILE A CA 1
ATOM 711 C C . ILE A 1 91 ? -10.464 -2.720 -1.449 1.00 84.25 91 ILE A C 1
ATOM 713 O O . ILE A 1 91 ? -11.494 -2.353 -2.015 1.00 84.25 91 ILE A O 1
ATOM 717 N N . SER A 1 92 ? -10.505 -3.367 -0.281 1.00 87.25 92 SER A N 1
ATOM 718 C CA . SER A 1 92 ? -11.764 -3.658 0.429 1.00 87.25 92 SER A CA 1
ATOM 719 C C . SER A 1 92 ? -12.237 -2.524 1.334 1.00 87.25 92 SER A C 1
ATOM 721 O O . SER A 1 92 ? -13.426 -2.454 1.655 1.00 87.25 92 SER A O 1
ATOM 723 N N . GLY A 1 93 ? -11.322 -1.641 1.724 1.00 91.06 93 GLY A N 1
ATOM 724 C CA . GLY A 1 93 ? -11.547 -0.600 2.712 1.00 91.06 93 GLY A CA 1
ATOM 725 C C . GLY A 1 93 ? -10.416 0.415 2.733 1.00 91.06 93 GLY A C 1
ATOM 726 O O . GLY A 1 93 ? -9.266 0.063 2.480 1.00 91.06 93 GLY A O 1
ATOM 727 N N . THR A 1 94 ? -10.742 1.659 3.066 1.00 93.50 94 THR A N 1
ATOM 728 C CA . THR A 1 94 ? -9.757 2.707 3.347 1.00 93.50 94 THR A CA 1
ATOM 729 C C . THR A 1 94 ? -9.932 3.159 4.785 1.00 93.50 94 THR A C 1
ATOM 731 O O . THR A 1 94 ? -11.025 3.564 5.174 1.00 93.50 94 THR A O 1
ATOM 734 N N . MET A 1 95 ? -8.873 3.088 5.580 1.00 94.81 95 MET A N 1
ATOM 735 C CA . MET A 1 95 ? -8.837 3.614 6.937 1.00 94.81 95 MET A CA 1
ATOM 736 C C . MET A 1 95 ? -8.154 4.968 6.950 1.00 94.81 95 MET A C 1
ATOM 738 O O . MET A 1 95 ? -7.091 5.128 6.360 1.00 94.81 95 MET A O 1
ATOM 742 N N . HIS A 1 96 ? -8.746 5.909 7.666 1.00 94.81 96 HIS A N 1
ATOM 743 C CA . HIS A 1 96 ? -8.186 7.222 7.932 1.00 94.81 96 HIS A CA 1
ATOM 744 C C . HIS A 1 96 ? -8.246 7.452 9.436 1.00 94.81 96 HIS A C 1
ATOM 746 O O . HIS A 1 96 ? -9.334 7.396 10.009 1.00 94.81 96 HIS A O 1
ATOM 752 N N . PHE A 1 97 ? -7.103 7.640 10.089 1.00 94.00 97 PHE A N 1
ATOM 753 C CA . PHE A 1 97 ? -7.062 7.848 11.533 1.00 94.00 97 PHE A CA 1
ATOM 754 C C . PHE A 1 97 ? -5.861 8.681 11.964 1.00 94.00 97 PHE A C 1
ATOM 756 O O . PHE A 1 97 ? -4.797 8.610 11.351 1.00 94.00 97 PHE A O 1
ATOM 763 N N . LYS A 1 98 ? -6.032 9.445 13.043 1.00 92.44 98 LYS A N 1
ATOM 764 C CA . LYS A 1 98 ? -4.964 10.230 13.660 1.00 92.44 98 LYS A CA 1
ATOM 765 C C . LYS A 1 98 ? -4.367 9.487 14.848 1.00 92.44 98 LYS A C 1
ATOM 767 O O . LYS A 1 98 ? -5.110 9.035 15.722 1.00 92.44 98 LYS A O 1
ATOM 772 N N . VAL A 1 99 ? -3.042 9.397 14.899 1.00 89.19 99 VAL A N 1
ATOM 773 C CA . VAL A 1 99 ? -2.297 8.889 16.057 1.00 89.19 99 VAL A CA 1
ATOM 774 C C . VAL A 1 99 ? -1.625 10.060 16.768 1.00 89.19 99 VAL A C 1
ATOM 776 O O . VAL A 1 99 ? -1.055 10.936 16.125 1.00 89.19 99 VAL A O 1
ATOM 779 N N . ASP A 1 100 ? -1.711 10.076 18.093 1.00 86.75 100 ASP A N 1
ATOM 780 C CA . ASP A 1 100 ? -1.053 11.051 18.968 1.00 86.75 100 ASP A CA 1
ATOM 781 C C . ASP A 1 100 ? -0.415 10.317 20.160 1.00 86.75 100 ASP A C 1
ATOM 783 O O . ASP A 1 100 ? -0.532 9.095 20.271 1.00 86.75 100 ASP A O 1
ATOM 787 N N . GLY A 1 101 ? 0.254 11.039 21.056 1.00 81.62 101 GLY A N 1
ATOM 788 C CA . GLY A 1 101 ? 0.798 10.493 22.297 1.00 81.62 101 GLY A CA 1
ATOM 789 C C . GLY A 1 101 ? 2.113 9.733 22.140 1.00 81.62 101 GLY A C 1
ATOM 790 O O . GLY A 1 101 ? 2.471 8.964 23.030 1.00 81.62 101 GLY A O 1
ATOM 791 N N . PHE A 1 102 ? 2.842 9.935 21.038 1.00 79.00 102 PHE A N 1
ATOM 792 C CA . PHE A 1 102 ? 4.169 9.340 20.823 1.00 79.00 102 PHE A CA 1
ATOM 793 C C . PHE A 1 102 ? 5.156 9.701 21.947 1.00 79.00 102 PHE A C 1
ATOM 795 O O . PHE A 1 102 ? 5.879 8.836 22.434 1.00 79.00 102 PHE A O 1
ATOM 802 N N . ASP A 1 103 ? 5.102 10.944 22.436 1.00 75.38 103 ASP A N 1
ATOM 803 C CA . ASP A 1 103 ? 5.944 11.444 23.533 1.00 75.38 103 ASP A CA 1
ATOM 804 C C . ASP A 1 103 ? 5.343 11.219 24.936 1.00 75.38 103 ASP A C 1
ATOM 806 O O . ASP A 1 103 ? 5.935 11.592 25.955 1.00 75.38 103 ASP A O 1
ATOM 810 N N . GLU A 1 104 ? 4.139 10.649 25.026 1.00 73.94 104 GLU A N 1
ATOM 811 C CA . GLU A 1 104 ? 3.441 10.466 26.296 1.00 73.94 104 GLU A CA 1
ATOM 812 C C . GLU A 1 104 ? 3.837 9.149 26.980 1.00 73.94 104 GLU A C 1
ATOM 814 O O . GLU A 1 104 ? 4.062 8.122 26.345 1.00 73.94 104 GLU A O 1
ATOM 819 N N . ALA A 1 105 ? 3.836 9.126 28.319 1.00 71.19 105 ALA A N 1
ATOM 820 C CA . ALA A 1 105 ? 4.124 7.907 29.090 1.00 71.19 105 ALA A CA 1
ATOM 821 C C . ALA A 1 105 ? 3.115 6.767 28.837 1.00 71.19 105 ALA A C 1
ATOM 823 O O . ALA A 1 105 ? 3.394 5.604 29.124 1.00 71.19 105 ALA A O 1
ATOM 824 N N . THR A 1 106 ? 1.925 7.104 28.339 1.00 70.31 106 THR A N 1
ATOM 825 C CA . THR A 1 106 ? 0.878 6.164 27.923 1.00 70.31 106 THR A CA 1
ATOM 826 C C . THR A 1 106 ? 1.127 5.555 26.544 1.00 70.31 106 THR A C 1
ATOM 828 O O . THR A 1 106 ? 0.461 4.579 26.195 1.00 70.31 106 THR A O 1
ATOM 831 N N . GLY A 1 107 ? 2.087 6.097 25.792 1.00 74.50 107 GLY A N 1
ATOM 832 C CA . GLY A 1 107 ? 2.402 5.715 24.425 1.00 74.50 107 GLY A CA 1
ATOM 833 C C . GLY A 1 107 ? 1.331 6.134 23.409 1.00 74.50 107 GLY A C 1
ATOM 834 O O . GLY A 1 107 ? 0.302 6.711 23.780 1.00 74.50 107 GLY A O 1
ATOM 835 N N . PRO A 1 108 ? 1.548 5.797 22.124 1.00 82.69 108 PRO A N 1
ATOM 836 C CA . PRO A 1 108 ? 0.691 6.250 21.042 1.00 82.69 108 PRO A CA 1
ATOM 837 C C . PRO A 1 108 ? -0.748 5.742 21.180 1.00 82.69 108 PRO A C 1
ATOM 839 O O . PRO A 1 108 ? -0.976 4.592 21.576 1.00 82.69 108 PRO A O 1
ATOM 842 N N . TYR A 1 109 ? -1.724 6.561 20.799 1.00 84.00 109 TYR A N 1
ATOM 843 C CA . TYR A 1 109 ? -3.147 6.220 20.774 1.00 84.00 109 TYR A CA 1
ATOM 844 C C . TYR A 1 109 ? -3.852 6.847 19.567 1.00 84.00 109 TYR A C 1
ATOM 846 O O . TYR A 1 109 ? -3.471 7.910 19.087 1.00 84.00 109 TYR A O 1
ATOM 854 N N . ILE A 1 110 ? -4.904 6.184 19.075 1.00 85.50 110 ILE A N 1
ATOM 855 C CA . ILE A 1 110 ? -5.743 6.737 18.003 1.00 85.50 110 ILE A CA 1
ATOM 856 C C . ILE A 1 110 ? -6.714 7.753 18.612 1.00 85.50 110 ILE A C 1
ATOM 858 O O . ILE A 1 110 ? -7.534 7.386 19.459 1.00 85.50 110 ILE A O 1
ATOM 862 N N . VAL A 1 111 ? -6.630 9.006 18.166 1.00 85.38 111 VAL A N 1
ATOM 863 C CA . VAL A 1 111 ? -7.488 10.119 18.610 1.00 85.38 111 VAL A CA 1
ATOM 864 C C . VAL A 1 111 ? -8.878 9.996 17.994 1.00 85.38 111 VAL A C 1
ATOM 866 O O . VAL A 1 111 ? -9.896 10.021 18.687 1.00 85.38 111 VAL A O 1
ATOM 869 N N . ASP A 1 112 ? -8.912 9.834 16.678 1.00 89.25 112 ASP A N 1
ATOM 870 C CA . ASP A 1 112 ? -10.103 9.645 15.874 1.00 89.25 112 ASP A CA 1
ATOM 871 C C . ASP A 1 112 ? -9.771 8.815 14.634 1.00 89.25 112 ASP A C 1
ATOM 873 O O . ASP A 1 112 ? -8.615 8.612 14.261 1.00 89.25 112 ASP A O 1
ATOM 877 N N . GLY A 1 113 ? -10.809 8.275 14.010 1.00 93.94 113 GLY A N 1
ATOM 878 C CA . GLY A 1 113 ? -10.639 7.601 12.744 1.00 93.94 113 GLY A CA 1
ATOM 879 C C . GLY A 1 113 ? -11.903 6.955 12.227 1.00 93.94 113 GLY A C 1
ATOM 880 O O . GLY A 1 113 ? -12.888 6.753 12.946 1.00 93.94 113 GLY A O 1
ATOM 881 N N . GLU A 1 114 ? -11.856 6.588 10.961 1.00 96.75 114 GLU A N 1
ATOM 882 C CA . GLU A 1 114 ? -12.913 5.882 10.267 1.00 96.75 114 GLU A CA 1
ATOM 883 C C . GLU A 1 114 ? -12.353 4.872 9.276 1.00 96.75 114 GLU A C 1
ATOM 885 O O . GLU A 1 114 ? -11.230 4.977 8.790 1.00 96.75 114 GLU A O 1
ATOM 890 N N . TRP A 1 115 ? -13.182 3.887 8.972 1.00 96.19 115 TRP A N 1
ATOM 891 C CA . TRP A 1 115 ? -13.017 3.004 7.834 1.00 96.19 115 TRP A CA 1
ATOM 892 C C . TRP A 1 115 ? -14.113 3.321 6.828 1.00 96.19 115 TRP A C 1
ATOM 894 O O . TRP A 1 115 ? -15.279 3.449 7.209 1.00 96.19 115 TRP A O 1
ATOM 904 N N . THR A 1 116 ? -13.764 3.407 5.554 1.00 93.88 116 THR A N 1
ATOM 905 C CA . THR A 1 116 ? -14.673 3.754 4.466 1.00 93.88 116 THR A CA 1
ATOM 906 C C . THR A 1 116 ? -14.659 2.653 3.419 1.00 93.88 116 THR A C 1
ATOM 908 O O . THR A 1 116 ? -13.605 2.261 2.918 1.00 93.88 116 THR A O 1
ATOM 911 N N . ASN A 1 117 ? -15.846 2.157 3.062 1.00 89.25 117 ASN A N 1
ATOM 912 C CA . ASN A 1 117 ? -15.984 1.254 1.929 1.00 89.25 117 ASN A CA 1
ATOM 913 C C . ASN A 1 117 ? -15.751 2.051 0.638 1.00 89.25 117 ASN A C 1
ATOM 915 O O . ASN A 1 117 ? -16.478 3.016 0.388 1.00 89.25 117 ASN A O 1
ATOM 919 N N . PRO A 1 118 ? -14.804 1.648 -0.213 1.00 82.00 118 PRO A N 1
ATOM 920 C CA . PRO A 1 118 ? -14.408 2.478 -1.337 1.00 82.00 118 PRO A CA 1
ATOM 921 C C . PRO A 1 118 ? -15.412 2.452 -2.505 1.00 82.00 118 PRO A C 1
ATOM 923 O O . PRO A 1 118 ? -15.370 3.330 -3.360 1.00 82.00 118 PRO A O 1
ATOM 926 N N . VAL A 1 119 ? -16.333 1.479 -2.535 1.00 81.56 119 VAL A N 1
ATOM 927 C CA . VAL A 1 119 ? -17.335 1.307 -3.603 1.00 81.56 119 VAL A CA 1
AT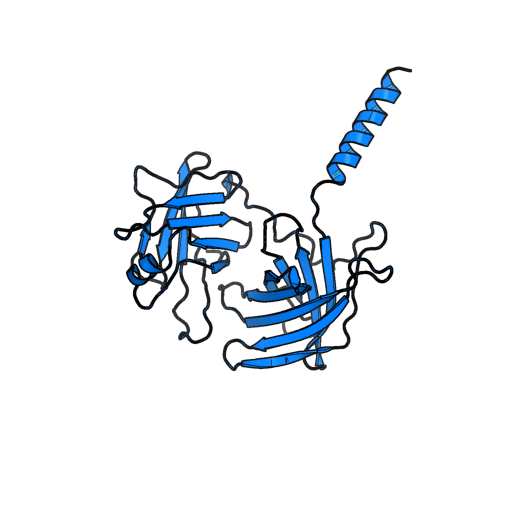OM 928 C C . VAL A 1 119 ? -18.604 2.108 -3.322 1.00 81.56 119 VAL A C 1
ATOM 930 O O . VAL A 1 119 ? -19.154 2.747 -4.212 1.00 81.56 119 VAL A O 1
ATOM 933 N N . ASN A 1 120 ? -19.110 2.042 -2.090 1.00 85.12 120 ASN A N 1
ATOM 934 C CA . ASN A 1 120 ? -20.374 2.683 -1.713 1.00 85.12 120 ASN A CA 1
ATOM 935 C C . ASN A 1 120 ? -20.198 3.899 -0.792 1.00 85.12 120 ASN A C 1
ATOM 937 O O . ASN A 1 120 ? -21.197 4.484 -0.375 1.00 85.12 120 ASN A O 1
ATOM 941 N N . HIS A 1 121 ? -18.953 4.255 -0.461 1.00 86.31 121 HIS A N 1
ATOM 942 C CA . HIS A 1 121 ? -18.576 5.386 0.392 1.00 86.31 121 HIS A CA 1
ATOM 943 C C . HIS A 1 121 ? -19.218 5.378 1.783 1.00 86.31 121 HIS A C 1
ATOM 945 O O . HIS A 1 121 ? -19.320 6.410 2.444 1.00 86.31 121 HIS A O 1
ATOM 951 N N . LYS A 1 122 ? -19.674 4.214 2.256 1.00 92.62 122 LYS A N 1
ATOM 952 C CA . LYS A 1 122 ? -20.189 4.078 3.613 1.00 92.62 122 LYS A CA 1
ATOM 953 C C . LYS A 1 122 ? -19.028 4.038 4.598 1.00 92.62 122 LYS A C 1
ATOM 955 O O . LYS A 1 122 ? -18.220 3.107 4.555 1.00 92.62 122 LYS A O 1
ATOM 960 N N . SER A 1 123 ? -19.030 4.987 5.525 1.00 95.06 123 SER A N 1
ATOM 961 C CA . SER A 1 123 ? -18.012 5.107 6.568 1.00 95.06 123 SER A CA 1
ATOM 962 C C . SER A 1 123 ? -18.491 4.576 7.919 1.00 95.06 123 SER A C 1
ATOM 964 O O . SER A 1 123 ? -19.673 4.650 8.278 1.00 95.06 123 SER A O 1
ATOM 966 N N . PHE A 1 124 ? -17.556 4.026 8.684 1.00 96.06 124 PHE A N 1
ATOM 967 C CA . PHE A 1 124 ? -17.754 3.516 10.031 1.00 96.06 124 PHE A CA 1
ATOM 968 C C . PHE A 1 124 ? -16.642 4.041 10.938 1.00 96.06 124 PHE A C 1
ATOM 970 O O . PHE A 1 124 ? -15.477 3.705 10.757 1.00 96.06 124 PHE A O 1
ATOM 977 N N . ALA A 1 125 ? -17.014 4.808 11.962 1.00 96.75 125 ALA A N 1
ATOM 978 C CA . ALA A 1 125 ? -16.058 5.314 12.943 1.00 96.75 125 ALA A CA 1
ATOM 979 C C . ALA A 1 125 ? -15.341 4.176 13.690 1.00 96.75 125 ALA A C 1
ATOM 981 O O . ALA A 1 125 ? -15.976 3.185 14.083 1.00 96.75 125 ALA A O 1
ATOM 982 N N . LEU A 1 126 ? -14.047 4.361 13.933 1.00 95.12 126 LEU A N 1
ATOM 983 C CA . LEU A 1 126 ? -13.233 3.541 14.821 1.00 95.12 126 LEU A CA 1
ATOM 984 C C . LEU A 1 126 ? -13.542 3.948 16.270 1.00 95.12 126 LEU A C 1
ATOM 986 O O . LEU A 1 126 ? -13.550 5.126 16.615 1.00 95.12 126 LEU A O 1
ATOM 990 N N . LYS A 1 127 ? -13.892 2.979 17.117 1.00 93.19 127 LYS A N 1
ATOM 991 C CA . LYS A 1 127 ? -14.351 3.199 18.498 1.00 93.19 127 LYS A CA 1
ATOM 992 C C . LYS A 1 127 ? -13.696 2.220 19.458 1.00 93.19 127 LYS A C 1
ATOM 994 O O . LYS A 1 127 ? -13.216 1.170 19.040 1.00 93.19 127 LYS A O 1
ATOM 999 N N . ASP A 1 128 ? -13.769 2.532 20.751 1.00 90.25 128 ASP A N 1
ATOM 1000 C CA . ASP A 1 128 ? -13.271 1.688 21.845 1.00 90.25 128 ASP A CA 1
ATOM 1001 C C . ASP A 1 128 ? -11.801 1.267 21.643 1.00 90.25 128 ASP A C 1
ATOM 1003 O O . ASP A 1 128 ? -11.447 0.113 21.898 1.00 90.25 128 ASP A O 1
ATOM 1007 N N . ILE A 1 129 ? -10.968 2.183 21.132 1.00 88.38 129 ILE A N 1
ATOM 1008 C CA . ILE A 1 129 ? -9.592 1.876 20.739 1.00 88.38 129 ILE A CA 1
ATOM 1009 C C . ILE A 1 129 ? -8.718 1.647 21.969 1.00 88.38 129 ILE A C 1
ATOM 1011 O O . ILE A 1 129 ? -8.790 2.381 22.954 1.00 88.38 129 ILE A O 1
ATOM 1015 N N . ARG A 1 130 ? -7.871 0.624 21.896 1.00 84.75 130 ARG A N 1
ATOM 1016 C CA . ARG A 1 130 ? -6.813 0.329 22.857 1.00 84.75 130 ARG A CA 1
ATOM 1017 C C . ARG A 1 130 ? -5.512 0.168 22.097 1.00 84.75 130 ARG A C 1
ATOM 1019 O O . ARG A 1 130 ? -5.458 -0.638 21.167 1.00 84.75 130 ARG A O 1
ATOM 1026 N N . SER A 1 131 ? -4.489 0.907 22.501 1.00 80.06 131 SER A N 1
ATOM 1027 C CA . SER A 1 131 ? -3.132 0.669 22.036 1.00 80.06 131 SER A CA 1
ATOM 1028 C C . SER A 1 131 ? -2.524 -0.517 22.777 1.00 80.06 131 SER A C 1
ATOM 1030 O O . SER A 1 131 ? -2.728 -0.715 23.976 1.00 80.06 131 SER A O 1
ATOM 1032 N N . TYR A 1 132 ? -1.783 -1.324 22.034 1.00 68.69 132 TYR A N 1
ATOM 1033 C CA . TYR A 1 132 ? -0.866 -2.326 22.553 1.00 68.69 132 TYR A CA 1
ATOM 1034 C C . TYR A 1 132 ? 0.546 -1.811 22.319 1.00 68.69 132 TYR A C 1
ATOM 1036 O O . TYR A 1 132 ? 1.320 -2.431 21.596 1.00 68.69 132 TYR A O 1
ATOM 1044 N N . ASN A 1 133 ? 0.854 -0.629 22.855 1.00 55.53 133 ASN A N 1
ATOM 1045 C CA . ASN A 1 133 ? 2.153 -0.029 22.610 1.00 55.53 133 ASN A CA 1
ATOM 1046 C C . ASN A 1 133 ? 3.198 -0.412 23.658 1.00 55.53 133 ASN A C 1
ATOM 1048 O O . ASN A 1 133 ? 2.944 -0.584 24.851 1.00 55.53 133 ASN A O 1
ATOM 1052 N N . TYR A 1 134 ? 4.377 -0.596 23.084 1.00 51.97 134 TYR A N 1
ATOM 1053 C CA . TYR A 1 134 ? 5.666 -1.022 23.586 1.00 51.97 134 TYR A CA 1
ATOM 1054 C C . TYR A 1 134 ? 6.097 -0.267 24.856 1.00 51.97 134 TYR A C 1
ATOM 1056 O O . TYR A 1 134 ? 6.388 0.923 24.822 1.00 51.97 134 TYR A O 1
ATOM 1064 N N . TYR A 1 135 ? 6.227 -0.967 25.982 1.00 40.31 135 TYR A N 1
ATOM 1065 C CA . TYR A 1 135 ? 7.051 -0.509 27.104 1.00 40.31 135 TYR A CA 1
ATOM 1066 C C . TYR A 1 135 ? 7.973 -1.681 27.478 1.00 40.31 135 TYR A C 1
ATOM 1068 O O . TYR A 1 135 ? 7.522 -2.698 27.996 1.00 40.31 135 TYR A O 1
ATOM 1076 N N . HIS A 1 136 ? 9.269 -1.564 27.169 1.00 34.41 136 HIS A N 1
ATOM 1077 C CA . HIS A 1 136 ? 10.340 -2.481 27.605 1.00 34.41 136 HIS A CA 1
ATOM 1078 C C . HIS A 1 136 ? 10.367 -3.924 27.042 1.00 34.41 136 HIS A C 1
ATOM 1080 O O . HIS A 1 136 ? 10.489 -4.887 27.798 1.00 34.41 136 HIS A O 1
ATOM 1086 N N . GLY A 1 137 ? 10.401 -4.091 25.715 1.00 35.28 137 GLY A N 1
ATOM 1087 C CA . GLY A 1 137 ? 11.045 -5.274 25.115 1.00 35.28 137 GLY A CA 1
ATOM 1088 C C . GLY A 1 137 ? 10.291 -6.608 25.207 1.00 35.28 137 GLY A C 1
ATOM 1089 O O . GLY A 1 137 ? 10.920 -7.663 25.151 1.00 35.28 137 GLY A O 1
ATOM 1090 N N . MET A 1 138 ? 8.961 -6.588 25.314 1.00 35.88 138 MET A N 1
ATOM 1091 C CA . MET A 1 138 ? 8.129 -7.777 25.101 1.00 35.88 138 MET A CA 1
ATOM 1092 C C . MET A 1 138 ? 7.080 -7.487 24.025 1.00 35.88 138 MET A C 1
ATOM 1094 O O . MET A 1 138 ? 6.152 -6.712 24.245 1.00 35.88 138 MET A O 1
ATOM 1098 N N . SER A 1 139 ? 7.249 -8.109 22.856 1.00 48.44 139 SER A N 1
ATOM 1099 C CA . SER A 1 139 ? 6.288 -8.052 21.754 1.00 48.44 139 SER A CA 1
ATOM 1100 C C . SER A 1 139 ? 5.025 -8.833 22.123 1.00 48.44 139 SER A C 1
ATOM 1102 O O . SER A 1 139 ? 5.093 -10.024 22.419 1.00 48.44 139 SER A O 1
ATOM 1104 N N . TYR A 1 140 ? 3.875 -8.162 22.091 1.00 50.06 140 TYR A N 1
ATOM 1105 C CA . TYR A 1 140 ? 2.565 -8.808 21.964 1.00 50.06 140 TYR A CA 1
ATOM 1106 C C . TYR A 1 140 ? 1.924 -8.422 20.629 1.00 50.06 140 TYR A C 1
ATOM 1108 O O . TYR A 1 140 ? 0.703 -8.268 20.541 1.00 50.06 140 TYR A O 1
ATOM 1116 N N . ALA A 1 141 ? 2.732 -8.261 19.574 1.00 56.56 141 ALA A N 1
ATOM 1117 C CA . ALA A 1 141 ? 2.173 -8.421 18.245 1.00 56.56 141 ALA A CA 1
ATOM 1118 C C . ALA A 1 141 ? 1.543 -9.828 18.205 1.00 56.56 141 ALA A C 1
ATOM 1120 O O . ALA A 1 141 ? 2.181 -10.785 18.659 1.00 56.56 141 ALA A O 1
ATOM 1121 N N . PRO A 1 142 ? 0.271 -9.974 17.795 1.00 60.50 142 PRO A N 1
ATOM 1122 C CA . PRO A 1 142 ? -0.354 -11.289 17.739 1.00 60.50 142 PRO A CA 1
ATOM 1123 C C . PRO A 1 142 ? 0.522 -12.255 16.936 1.00 60.50 142 PRO A C 1
ATOM 1125 O O . PRO A 1 142 ? 1.147 -11.821 15.982 1.00 60.50 142 PRO A O 1
ATOM 1128 N N . GLU A 1 143 ? 0.555 -13.549 17.261 1.00 62.28 143 GLU A N 1
ATOM 1129 C CA . GLU A 1 143 ? 1.465 -14.514 16.600 1.00 62.28 143 GLU A CA 1
ATOM 1130 C C . GLU A 1 143 ? 1.321 -14.564 15.064 1.00 62.28 143 GLU A C 1
ATOM 1132 O O . GLU A 1 143 ? 2.234 -14.979 14.364 1.00 62.28 143 GLU A O 1
ATOM 1137 N N . TRP A 1 144 ? 0.187 -14.115 14.516 1.00 61.03 144 TRP A N 1
ATOM 1138 C CA . TRP A 1 144 ? -0.017 -13.972 13.070 1.00 61.03 144 TRP A CA 1
ATOM 1139 C C . TRP A 1 144 ? 0.686 -12.748 12.446 1.00 61.03 144 TRP A C 1
ATOM 1141 O O . TRP A 1 144 ? 0.749 -12.641 11.223 1.00 61.03 144 TRP A O 1
ATOM 1151 N N . PHE A 1 145 ? 1.212 -11.838 13.264 1.00 62.62 145 PHE A N 1
ATOM 1152 C CA . PHE A 1 145 ? 2.069 -10.702 12.920 1.00 62.62 145 PHE A CA 1
ATOM 1153 C C . PHE A 1 145 ? 3.546 -11.083 13.151 1.00 62.62 145 PHE A C 1
ATOM 1155 O O . PHE A 1 145 ? 4.278 -10.436 13.889 1.00 62.62 145 PHE A O 1
ATOM 1162 N N . ASP A 1 146 ? 3.970 -12.207 12.575 1.00 53.16 146 ASP A N 1
ATOM 1163 C CA . ASP A 1 146 ? 5.343 -12.733 12.684 1.00 53.16 146 ASP A CA 1
ATOM 1164 C C . ASP A 1 146 ? 6.315 -11.980 11.749 1.00 53.16 146 ASP A C 1
ATOM 1166 O O . ASP A 1 146 ? 7.510 -11.876 12.016 1.00 53.16 146 ASP A O 1
ATOM 1170 N N . HIS A 1 147 ? 5.819 -11.389 10.657 1.00 54.75 147 HIS A N 1
ATOM 1171 C CA . HIS A 1 147 ? 6.686 -10.929 9.572 1.00 54.75 147 HIS A CA 1
ATOM 1172 C C . HIS A 1 147 ? 6.547 -9.431 9.274 1.00 54.75 147 HIS A C 1
ATOM 1174 O O . HIS A 1 147 ? 5.433 -8.997 8.948 1.00 54.75 147 HIS A O 1
ATOM 1180 N N . PRO A 1 148 ? 7.655 -8.658 9.289 1.00 58.75 148 PRO A N 1
ATOM 1181 C CA . PRO A 1 148 ? 7.646 -7.277 8.828 1.00 58.75 148 PRO A CA 1
ATOM 1182 C C . PRO A 1 148 ? 7.239 -7.246 7.354 1.00 58.75 148 PRO A C 1
ATOM 1184 O O . PRO A 1 148 ? 7.875 -7.847 6.487 1.00 58.75 148 PRO A O 1
ATOM 1187 N N . VAL A 1 149 ? 6.145 -6.547 7.060 1.00 60.09 149 VAL A N 1
ATOM 1188 C CA . VAL A 1 149 ? 5.606 -6.407 5.694 1.00 60.09 149 VAL A CA 1
ATOM 1189 C C . VAL A 1 149 ? 6.555 -5.604 4.807 1.00 60.09 149 VAL A C 1
ATOM 1191 O O . VAL A 1 149 ? 6.619 -5.817 3.596 1.00 60.09 149 VAL A O 1
ATOM 1194 N N . TYR A 1 150 ? 7.331 -4.732 5.445 1.00 58.75 150 TYR A N 1
ATOM 1195 C CA . TYR A 1 150 ? 8.318 -3.853 4.842 1.00 58.75 150 TYR A CA 1
ATOM 1196 C C . TYR A 1 150 ? 9.608 -4.569 4.411 1.00 58.75 150 TYR A C 1
ATOM 1198 O O . TYR A 1 150 ? 10.527 -3.940 3.891 1.00 58.75 150 TYR A O 1
ATOM 1206 N N . GLN A 1 151 ? 9.723 -5.890 4.602 1.00 65.56 151 GLN A N 1
ATOM 1207 C CA . GLN A 1 151 ? 10.930 -6.595 4.189 1.00 65.56 151 GLN A CA 1
ATOM 1208 C C . GLN A 1 151 ? 11.143 -6.428 2.677 1.00 65.56 151 GLN A C 1
ATOM 1210 O O . GLN A 1 151 ? 10.348 -6.892 1.849 1.00 65.56 151 GLN A O 1
ATOM 1215 N N . ARG A 1 152 ? 12.235 -5.736 2.318 1.00 67.12 152 ARG A N 1
ATOM 1216 C CA . ARG A 1 152 ? 12.630 -5.557 0.920 1.00 67.12 152 ARG A CA 1
ATOM 1217 C C . ARG A 1 152 ? 12.767 -6.932 0.272 1.00 67.12 152 ARG A C 1
ATOM 1219 O O . ARG A 1 152 ? 13.319 -7.856 0.877 1.00 67.12 152 ARG A O 1
ATOM 1226 N N . ALA A 1 153 ? 12.255 -7.077 -0.950 1.00 62.41 153 ALA A N 1
ATOM 1227 C CA . ALA A 1 153 ? 12.275 -8.367 -1.628 1.00 62.41 153 ALA A CA 1
ATOM 1228 C C . ALA A 1 153 ? 13.716 -8.876 -1.778 1.00 62.41 153 ALA A C 1
ATOM 1230 O O . ALA A 1 153 ? 14.636 -8.110 -2.037 1.00 62.41 153 ALA A O 1
ATOM 1231 N N . ASP A 1 154 ? 13.932 -10.182 -1.656 1.00 64.12 154 ASP A N 1
ATOM 1232 C CA . ASP A 1 154 ? 15.220 -10.765 -2.031 1.00 64.12 154 ASP A CA 1
ATOM 1233 C C . ASP A 1 154 ? 15.459 -10.504 -3.533 1.00 64.12 154 ASP A C 1
ATOM 1235 O O . ASP A 1 154 ? 14.652 -10.980 -4.343 1.00 64.12 154 ASP A O 1
ATOM 1239 N N . PRO A 1 155 ? 16.545 -9.806 -3.932 1.00 60.78 15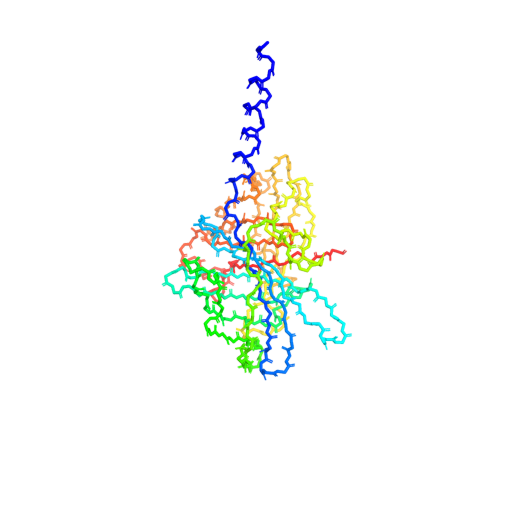5 PRO A N 1
ATOM 1240 C CA . PRO A 1 155 ? 16.821 -9.496 -5.333 1.00 60.78 155 PRO A CA 1
ATOM 1241 C C . PRO A 1 155 ? 16.825 -10.731 -6.245 1.00 60.78 155 PRO A C 1
ATOM 1243 O O . PRO A 1 155 ? 16.506 -10.633 -7.428 1.00 60.78 155 PRO A O 1
ATOM 1246 N N . SER A 1 156 ? 17.160 -11.911 -5.705 1.00 57.72 156 SER A N 1
ATOM 1247 C CA . SER A 1 156 ? 17.166 -13.184 -6.438 1.00 57.72 156 SER A CA 1
ATOM 1248 C C . SER A 1 156 ? 15.767 -13.762 -6.701 1.00 57.72 156 SER A C 1
ATOM 1250 O O . SER A 1 156 ? 15.612 -14.642 -7.550 1.00 57.72 156 SER A O 1
ATOM 1252 N N . LYS A 1 157 ? 14.739 -13.258 -6.007 1.00 62.62 157 LYS A N 1
ATOM 1253 C CA . LYS A 1 157 ? 13.323 -13.626 -6.176 1.00 62.62 157 LYS A CA 1
ATOM 1254 C C . LYS A 1 157 ? 12.555 -12.643 -7.073 1.00 62.62 157 LYS A C 1
ATOM 1256 O O . LYS A 1 157 ? 11.370 -12.865 -7.353 1.00 62.62 157 LYS A O 1
ATOM 1261 N N . ILE A 1 158 ? 13.212 -11.576 -7.532 1.00 62.22 158 ILE A N 1
ATOM 1262 C CA . ILE A 1 158 ? 12.652 -10.577 -8.447 1.00 62.22 158 ILE A CA 1
ATOM 1263 C C . ILE A 1 158 ? 12.795 -11.091 -9.890 1.00 62.22 158 ILE A C 1
ATOM 1265 O O . ILE A 1 158 ? 13.870 -11.523 -10.298 1.00 62.22 158 ILE A O 1
ATOM 1269 N N . GLY A 1 159 ? 11.708 -11.068 -10.673 1.00 51.16 159 GLY A N 1
ATOM 1270 C CA . GLY A 1 159 ? 11.716 -11.515 -12.077 1.00 51.16 159 GLY A CA 1
ATOM 1271 C C . GLY A 1 159 ? 10.815 -12.707 -12.429 1.00 51.16 159 GLY A C 1
ATOM 1272 O O . GLY A 1 159 ? 11.033 -13.330 -13.470 1.00 51.16 159 GLY A O 1
ATOM 1273 N N . LYS A 1 160 ? 9.823 -13.036 -11.591 1.00 51.69 160 LYS A N 1
ATOM 1274 C CA . LYS A 1 160 ? 8.664 -13.851 -12.000 1.00 51.69 160 LYS A CA 1
ATOM 1275 C C . LYS A 1 160 ? 7.560 -12.929 -12.534 1.00 51.69 160 LYS A C 1
ATOM 1277 O O . LYS A 1 160 ? 7.519 -11.754 -12.169 1.00 51.69 160 LYS A O 1
ATOM 1282 N N . ARG A 1 161 ? 6.674 -13.455 -13.389 1.00 44.47 161 ARG A N 1
ATOM 1283 C CA . ARG A 1 161 ? 5.485 -12.716 -13.825 1.00 44.47 161 ARG A CA 1
ATOM 1284 C C . ARG A 1 161 ? 4.631 -12.500 -12.580 1.00 44.47 161 ARG A C 1
ATOM 1286 O O . ARG A 1 161 ? 4.231 -13.451 -11.931 1.00 44.47 161 ARG A O 1
ATOM 1293 N N . TYR A 1 162 ? 4.441 -11.252 -12.208 1.00 49.94 162 TYR A N 1
ATOM 1294 C CA . TYR A 1 162 ? 3.535 -10.883 -11.139 1.00 49.94 162 TYR A CA 1
ATOM 1295 C C . TYR A 1 162 ? 2.432 -10.080 -11.801 1.00 49.94 162 TYR A C 1
ATOM 1297 O O . TYR A 1 162 ? 2.712 -9.288 -12.695 1.00 49.94 162 TYR A O 1
ATOM 1305 N N . SER A 1 163 ? 1.187 -10.331 -11.417 1.00 51.31 163 SER A N 1
ATOM 1306 C CA . SER A 1 163 ? 0.077 -9.474 -11.812 1.00 51.31 163 SER A CA 1
ATOM 1307 C C . SER A 1 163 ? -0.212 -8.546 -10.664 1.00 51.31 163 SER A C 1
ATOM 1309 O O . SER A 1 163 ? -1.086 -8.824 -9.856 1.00 51.31 163 SER A O 1
ATOM 1311 N N . TYR A 1 164 ? 0.540 -7.464 -10.544 1.00 56.84 164 TYR A N 1
ATOM 1312 C CA . TYR A 1 164 ? 0.152 -6.471 -9.564 1.00 56.84 164 TYR A CA 1
ATOM 1313 C C . TYR A 1 164 ? -1.124 -5.758 -10.018 1.00 56.84 164 TYR A C 1
ATOM 1315 O O . TYR A 1 164 ? -1.224 -5.470 -11.200 1.00 56.84 164 TYR A O 1
ATOM 1323 N N . LYS A 1 165 ? -2.098 -5.501 -9.136 1.00 56.31 165 LYS A N 1
ATOM 1324 C CA . LYS A 1 165 ? -3.298 -4.718 -9.481 1.00 56.31 165 LYS A CA 1
ATOM 1325 C C . LYS A 1 165 ? -3.426 -3.503 -8.580 1.00 56.31 165 LYS A C 1
ATOM 1327 O O . LYS A 1 165 ? -3.309 -3.625 -7.364 1.00 56.31 165 LYS A O 1
ATOM 1332 N N . GLN A 1 166 ? -3.697 -2.360 -9.196 1.00 54.03 166 GLN A N 1
ATOM 1333 C CA . GLN A 1 166 ? -4.161 -1.153 -8.523 1.00 54.03 166 GLN A CA 1
ATOM 1334 C C . GLN A 1 166 ? -5.691 -1.096 -8.607 1.00 54.03 166 GLN A C 1
ATOM 1336 O O . GLN A 1 166 ? -6.268 -1.525 -9.600 1.00 54.03 166 GLN A O 1
ATOM 1341 N N . TRP A 1 167 ? -6.375 -0.566 -7.600 1.00 49.69 167 TRP A N 1
ATOM 1342 C CA . TRP A 1 167 ? -7.793 -0.233 -7.726 1.00 49.69 167 TRP A CA 1
ATOM 1343 C C . TRP A 1 167 ? -7.976 1.253 -7.432 1.00 49.69 167 TRP A C 1
ATOM 1345 O O . TRP A 1 167 ? -7.458 1.753 -6.435 1.00 49.69 167 TRP A O 1
ATOM 1355 N N . HIS A 1 168 ? -8.698 1.958 -8.303 1.00 53.19 168 HIS A N 1
ATOM 1356 C CA . HIS A 1 168 ? -9.043 3.371 -8.133 1.00 53.19 168 HIS A CA 1
ATOM 1357 C C . HIS A 1 168 ? -10.541 3.509 -7.873 1.00 53.19 168 HIS A C 1
ATOM 1359 O O . HIS A 1 168 ? -11.359 2.985 -8.634 1.00 53.19 168 HIS A O 1
ATOM 1365 N N . ALA A 1 169 ? -10.907 4.257 -6.830 1.00 42.94 169 ALA A N 1
ATOM 1366 C CA . ALA A 1 169 ? -12.307 4.513 -6.516 1.00 42.94 169 ALA A CA 1
ATOM 1367 C C . ALA A 1 169 ? -12.975 5.325 -7.631 1.00 42.94 169 ALA A C 1
ATOM 1369 O O . ALA A 1 169 ? -12.510 6.407 -7.975 1.00 42.94 169 ALA A O 1
ATOM 1370 N N . GLY A 1 170 ? -14.062 4.793 -8.199 1.00 40.59 170 GLY A N 1
ATOM 1371 C CA . GLY A 1 170 ? -14.825 5.436 -9.278 1.00 40.59 170 GLY A CA 1
ATOM 1372 C C . GLY A 1 170 ? -14.628 4.838 -10.676 1.00 40.59 170 GLY A C 1
ATOM 1373 O O . GLY A 1 170 ? -15.333 5.241 -11.600 1.00 40.59 170 GLY A O 1
ATOM 1374 N N . TYR A 1 171 ? -13.741 3.854 -10.838 1.00 41.66 171 TYR A N 1
ATOM 1375 C CA . TYR A 1 171 ? -13.604 3.101 -12.085 1.00 41.66 171 TYR A CA 1
ATOM 1376 C C . TYR A 1 171 ? -14.305 1.739 -11.977 1.00 41.66 171 TYR A C 1
ATOM 1378 O O . TYR A 1 171 ? -14.248 1.084 -10.938 1.00 41.66 171 TYR A O 1
ATOM 1386 N N . ASN A 1 172 ? -14.984 1.310 -13.051 1.00 43.66 172 ASN A N 1
ATOM 1387 C CA . ASN A 1 172 ? -15.548 -0.044 -13.142 1.00 43.66 172 ASN A CA 1
ATOM 1388 C C . ASN A 1 172 ? -14.432 -1.086 -12.942 1.00 43.66 172 ASN A C 1
ATOM 1390 O O . ASN A 1 172 ? -13.289 -0.797 -13.293 1.00 43.66 172 ASN A O 1
ATOM 1394 N N . ASP A 1 173 ? -14.798 -2.278 -12.450 1.00 42.38 173 ASP A N 1
ATOM 1395 C CA . ASP A 1 173 ? -14.010 -3.429 -11.933 1.00 42.38 173 ASP A CA 1
ATOM 1396 C C . ASP A 1 173 ? -12.768 -3.922 -12.731 1.00 42.38 173 ASP A C 1
ATOM 1398 O O . ASP A 1 173 ? -12.197 -4.969 -12.432 1.00 42.38 173 ASP A O 1
ATOM 1402 N N . TYR A 1 174 ? -12.327 -3.194 -13.755 1.00 42.66 174 TYR A N 1
ATOM 1403 C CA . TYR A 1 174 ? -11.375 -3.601 -14.780 1.00 42.66 174 TYR A CA 1
ATOM 1404 C C . TYR A 1 174 ? -10.271 -2.572 -15.076 1.00 42.66 174 TYR A C 1
ATOM 1406 O O . TYR A 1 174 ? -9.603 -2.718 -16.089 1.00 42.66 174 TYR A O 1
ATOM 1414 N N . MET A 1 175 ? -10.041 -1.541 -14.256 1.00 48.69 175 MET A N 1
ATOM 1415 C CA . MET A 1 175 ? -8.939 -0.576 -14.469 1.00 48.69 175 MET A CA 1
ATOM 1416 C C . MET A 1 175 ? -7.814 -0.722 -13.446 1.00 48.69 175 MET A C 1
ATOM 1418 O O . MET A 1 175 ? -7.407 0.240 -12.799 1.00 48.69 175 MET A O 1
ATOM 1422 N N . GLY A 1 176 ? -7.339 -1.955 -13.278 1.00 54.59 176 GLY A N 1
ATOM 1423 C CA . GLY A 1 176 ? -6.128 -2.203 -12.513 1.00 54.59 176 GLY A CA 1
ATOM 1424 C C . GLY A 1 176 ? -4.905 -2.195 -13.402 1.00 54.59 176 GLY A C 1
ATOM 1425 O O . GLY A 1 176 ? -4.803 -3.020 -14.313 1.00 54.59 176 GLY A O 1
ATOM 1426 N N . GLY A 1 177 ? -3.982 -1.276 -13.123 1.00 64.00 177 GLY A N 1
ATOM 1427 C CA . GLY A 1 177 ? -2.669 -1.309 -13.740 1.00 64.00 177 GLY A CA 1
ATOM 1428 C C . GLY A 1 177 ? -1.956 -2.615 -13.402 1.00 64.00 177 GLY A C 1
ATOM 1429 O O . GLY A 1 177 ? -2.145 -3.136 -12.306 1.00 64.00 177 GLY A O 1
ATOM 1430 N N . HIS A 1 178 ? -1.179 -3.150 -14.338 1.00 74.06 178 HIS A N 1
ATOM 1431 C CA . HIS A 1 178 ? -0.427 -4.391 -14.205 1.00 74.06 178 HIS A CA 1
ATOM 1432 C C . HIS A 1 178 ? 1.047 -4.155 -14.508 1.00 74.06 178 HIS A C 1
ATOM 1434 O O . HIS A 1 178 ? 1.385 -3.570 -15.532 1.00 74.06 178 HIS A O 1
ATOM 1440 N N . VAL A 1 179 ? 1.918 -4.672 -13.641 1.00 76.12 179 VAL A N 1
ATOM 1441 C CA . VAL A 1 179 ? 3.380 -4.615 -13.777 1.00 76.12 179 VAL A CA 1
ATOM 1442 C C . VAL A 1 179 ? 3.919 -6.034 -13.780 1.00 76.12 179 VAL A C 1
ATOM 1444 O O . VAL A 1 179 ? 3.666 -6.761 -12.834 1.00 76.12 179 VAL A O 1
ATOM 1447 N N . SER A 1 180 ? 4.700 -6.434 -14.775 1.00 77.50 180 SER A N 1
ATOM 1448 C CA . SER A 1 180 ? 5.426 -7.710 -14.748 1.00 77.50 180 SER A CA 1
ATOM 1449 C C . SER A 1 180 ? 6.924 -7.495 -14.845 1.00 77.50 180 SER A C 1
ATOM 1451 O O . SER A 1 180 ? 7.375 -6.668 -15.635 1.00 77.50 180 SER A O 1
ATOM 1453 N N . PHE A 1 181 ? 7.689 -8.291 -14.095 1.00 77.69 181 PHE A N 1
ATOM 1454 C CA . PHE A 1 181 ? 9.148 -8.304 -14.147 1.00 77.69 181 PHE A CA 1
ATOM 1455 C C . PHE A 1 181 ? 9.681 -9.628 -14.675 1.00 77.69 181 PHE A C 1
ATOM 1457 O O . PHE A 1 181 ? 9.172 -10.700 -14.357 1.00 77.69 181 PHE A O 1
ATOM 1464 N N . HIS A 1 182 ? 10.792 -9.554 -15.397 1.00 77.25 182 HIS A N 1
ATOM 1465 C CA . HIS A 1 182 ? 11.562 -10.710 -15.834 1.00 77.25 182 HIS A CA 1
ATOM 1466 C C . HIS A 1 182 ? 13.047 -10.471 -15.564 1.00 77.25 182 HIS A C 1
ATOM 1468 O O . HIS A 1 182 ? 13.558 -9.371 -15.774 1.00 77.25 182 HIS A O 1
ATOM 1474 N N . GLY A 1 183 ? 13.760 -11.491 -15.085 1.00 78.56 183 GLY A N 1
ATOM 1475 C CA . GLY A 1 183 ? 15.195 -11.374 -14.820 1.00 78.56 183 GLY A CA 1
ATOM 1476 C C . GLY A 1 183 ? 15.988 -11.076 -16.100 1.00 78.56 183 GLY A C 1
ATOM 1477 O O . GLY A 1 183 ? 15.872 -11.806 -17.081 1.00 78.56 183 GLY A O 1
ATOM 1478 N N . ALA A 1 184 ? 16.813 -10.024 -16.082 1.00 82.31 184 ALA A N 1
ATOM 1479 C CA . ALA A 1 184 ? 17.657 -9.606 -17.212 1.00 82.31 184 ALA A CA 1
ATOM 1480 C C . ALA A 1 184 ? 19.169 -9.708 -16.914 1.00 82.31 184 ALA A C 1
ATOM 1482 O O . ALA A 1 184 ? 20.007 -9.372 -17.752 1.00 82.31 184 ALA A O 1
ATOM 1483 N N . GLY A 1 185 ? 19.537 -10.150 -15.708 1.00 79.00 185 GLY A N 1
ATOM 1484 C CA . GLY A 1 185 ? 20.916 -10.316 -15.252 1.00 79.00 185 GLY A CA 1
ATOM 1485 C C . GLY A 1 185 ? 21.050 -10.077 -13.747 1.00 79.00 185 GLY A C 1
ATOM 1486 O O . GLY A 1 185 ? 20.059 -9.860 -13.053 1.00 79.00 185 GLY A O 1
ATOM 1487 N N . LYS A 1 186 ? 22.287 -10.091 -13.232 1.00 81.38 186 LYS A N 1
ATOM 1488 C CA . LYS A 1 186 ? 22.551 -9.763 -11.821 1.00 81.38 186 LYS A CA 1
ATOM 1489 C C . LYS A 1 186 ? 22.076 -8.335 -11.526 1.00 81.38 186 LYS A C 1
ATOM 1491 O O . LYS A 1 186 ? 22.560 -7.406 -12.171 1.00 81.38 186 LYS A O 1
ATOM 1496 N N . ASN A 1 187 ? 21.164 -8.193 -10.562 1.00 80.50 187 ASN A N 1
ATOM 1497 C CA . ASN A 1 187 ? 20.539 -6.929 -10.153 1.00 80.50 187 ASN A CA 1
ATOM 1498 C C . ASN A 1 187 ? 19.897 -6.164 -11.323 1.00 80.50 187 ASN A C 1
ATOM 1500 O O . ASN A 1 187 ? 19.938 -4.939 -11.365 1.00 80.50 187 ASN A O 1
ATOM 1504 N N . LYS A 1 188 ? 19.366 -6.877 -12.322 1.00 85.31 188 LYS A N 1
ATOM 1505 C CA . LYS A 1 188 ? 18.740 -6.266 -13.496 1.00 85.31 188 LYS A CA 1
ATOM 1506 C C . LYS A 1 188 ? 17.418 -6.933 -13.814 1.00 85.31 188 LYS A C 1
ATOM 1508 O O . LYS A 1 188 ? 17.350 -8.162 -13.892 1.00 85.31 188 LYS A O 1
ATOM 1513 N N . VAL A 1 189 ? 16.405 -6.121 -14.088 1.00 85.69 189 VAL A N 1
ATOM 1514 C CA . VAL A 1 189 ? 15.069 -6.589 -14.461 1.00 85.69 189 VAL A CA 1
ATOM 1515 C C . VAL A 1 189 ? 14.612 -5.934 -15.754 1.00 85.69 189 VAL A C 1
ATOM 1517 O O . VAL A 1 189 ? 14.822 -4.743 -15.988 1.00 85.69 189 VAL A O 1
ATOM 1520 N N . ALA A 1 190 ? 14.006 -6.734 -16.619 1.00 87.75 190 ALA A N 1
ATOM 1521 C CA . ALA A 1 190 ? 13.120 -6.235 -17.651 1.00 87.75 190 ALA A CA 1
ATOM 1522 C C . ALA A 1 190 ? 11.724 -6.078 -17.044 1.00 87.75 190 ALA A C 1
ATOM 1524 O O . ALA A 1 190 ? 11.335 -6.887 -16.199 1.00 87.75 190 ALA A O 1
ATOM 1525 N N . PHE A 1 191 ? 10.983 -5.058 -17.462 1.00 85.38 191 PHE A N 1
ATOM 1526 C CA . PHE A 1 191 ? 9.619 -4.838 -16.996 1.00 85.38 191 PHE A CA 1
ATOM 1527 C C . PHE A 1 191 ? 8.676 -4.492 -18.140 1.00 85.38 191 PHE A C 1
ATOM 1529 O O . PHE A 1 191 ? 9.093 -3.933 -19.159 1.00 85.38 191 PHE A O 1
ATOM 1536 N N . GLU A 1 192 ? 7.401 -4.782 -17.916 1.00 84.75 192 GLU A N 1
ATOM 1537 C CA . GLU A 1 192 ? 6.269 -4.332 -18.719 1.00 84.75 192 GLU A CA 1
ATOM 1538 C C . GLU A 1 192 ? 5.197 -3.790 -17.775 1.00 84.75 192 GLU A C 1
ATOM 1540 O O . GLU A 1 192 ? 4.947 -4.386 -16.727 1.00 84.75 192 GLU A O 1
ATOM 1545 N N . ILE A 1 193 ? 4.593 -2.659 -18.131 1.00 80.88 193 ILE A N 1
ATOM 1546 C CA . ILE A 1 193 ? 3.582 -1.980 -17.325 1.00 80.88 193 ILE A CA 1
ATOM 1547 C C . ILE A 1 193 ? 2.421 -1.486 -18.192 1.00 80.88 193 ILE A C 1
ATOM 1549 O O . ILE A 1 193 ? 2.629 -1.019 -19.314 1.00 80.88 193 ILE A O 1
ATOM 1553 N N . CYS A 1 194 ? 1.195 -1.597 -17.691 1.00 77.31 194 CYS A N 1
ATOM 1554 C CA . CYS A 1 194 ? -0.016 -1.078 -18.329 1.00 77.31 194 CYS A CA 1
ATOM 1555 C C . CYS A 1 194 ? -1.005 -0.573 -17.278 1.00 77.31 194 CYS A C 1
ATOM 1557 O O . CYS A 1 194 ? -0.996 -1.075 -16.162 1.00 77.31 194 CYS A O 1
ATOM 1559 N N . ASN A 1 195 ? -1.879 0.371 -17.633 1.00 68.62 195 ASN A N 1
ATOM 1560 C CA . ASN A 1 195 ? -2.932 0.881 -16.742 1.00 68.62 195 ASN A CA 1
ATOM 1561 C C . ASN A 1 195 ? -4.228 0.050 -16.755 1.00 68.62 195 ASN A C 1
ATOM 1563 O O . ASN A 1 195 ? -5.121 0.279 -15.940 1.00 68.62 195 ASN A O 1
ATOM 1567 N N . ALA A 1 196 ? -4.346 -0.922 -17.665 1.00 62.38 196 ALA A N 1
ATOM 1568 C CA . ALA A 1 196 ? -5.516 -1.787 -17.774 1.00 62.38 196 ALA A CA 1
ATOM 1569 C C . ALA A 1 196 ? -5.129 -3.275 -17.899 1.00 62.38 196 ALA A C 1
ATOM 1571 O O . ALA A 1 196 ? -4.182 -3.605 -18.625 1.00 62.38 196 ALA A O 1
ATOM 1572 N N . PRO A 1 197 ? -5.878 -4.201 -17.268 1.00 54.06 197 PRO A N 1
ATOM 1573 C CA . PRO A 1 197 ? -5.671 -5.636 -17.396 1.00 54.06 197 PRO A CA 1
ATOM 1574 C C . PRO A 1 197 ? -5.836 -6.078 -18.854 1.00 54.06 197 PRO A C 1
ATOM 1576 O O . PRO A 1 197 ? -6.799 -5.700 -19.519 1.00 54.06 197 PRO A O 1
ATOM 1579 N N . ASN A 1 198 ? -4.928 -6.930 -19.337 1.00 52.06 198 ASN A N 1
ATOM 1580 C CA . ASN A 1 198 ? -4.910 -7.467 -20.707 1.00 52.06 198 ASN A CA 1
ATOM 1581 C C . ASN A 1 198 ? -4.703 -6.432 -21.831 1.00 52.06 198 ASN A C 1
ATOM 1583 O O . ASN A 1 198 ? -4.887 -6.776 -23.001 1.00 52.06 198 ASN A O 1
ATOM 1587 N N . ASN A 1 199 ? -4.314 -5.193 -21.511 1.00 57.22 199 ASN A N 1
ATOM 1588 C CA . ASN A 1 199 ? -3.934 -4.211 -22.525 1.00 57.22 199 ASN A CA 1
ATOM 1589 C C . ASN A 1 199 ? -2.490 -4.441 -23.014 1.00 57.22 199 ASN A C 1
ATOM 1591 O O . ASN A 1 199 ? -1.693 -5.114 -22.357 1.00 57.22 199 ASN A O 1
ATOM 1595 N N . ILE A 1 200 ? -2.144 -3.881 -24.177 1.00 62.44 200 ILE A N 1
ATOM 1596 C CA . ILE A 1 200 ? -0.750 -3.818 -24.646 1.00 62.44 200 ILE A CA 1
ATOM 1597 C C . ILE A 1 200 ? 0.061 -3.042 -23.599 1.00 62.44 200 ILE A C 1
ATOM 1599 O O . ILE A 1 200 ? -0.413 -2.021 -23.108 1.00 62.44 200 ILE A O 1
ATOM 1603 N N . ALA A 1 201 ? 1.266 -3.512 -23.256 1.00 61.22 201 ALA A N 1
ATOM 1604 C CA . ALA A 1 201 ? 2.153 -2.798 -22.338 1.00 61.22 201 ALA A CA 1
ATOM 1605 C C . ALA A 1 201 ? 2.363 -1.348 -22.815 1.00 61.22 201 ALA A C 1
ATOM 1607 O O . ALA A 1 201 ? 2.920 -1.112 -23.890 1.00 61.22 201 ALA A O 1
ATOM 1608 N N . GLU A 1 202 ? 1.905 -0.393 -22.008 1.00 74.00 202 GLU A N 1
ATOM 1609 C CA . GLU A 1 202 ? 2.006 1.052 -22.245 1.00 74.00 202 GLU A CA 1
ATOM 1610 C C . GLU A 1 202 ? 3.409 1.574 -21.897 1.00 74.00 202 GLU A C 1
ATOM 1612 O O . GLU A 1 202 ? 3.831 2.631 -22.367 1.00 74.00 202 GLU A O 1
ATOM 1617 N N . GLY A 1 203 ? 4.154 0.802 -21.103 1.00 77.81 203 GLY A N 1
ATOM 1618 C CA . GLY A 1 203 ? 5.554 1.025 -20.793 1.00 77.81 203 GLY A CA 1
ATOM 1619 C C . GLY A 1 203 ? 6.347 -0.274 -20.747 1.00 77.81 203 GLY A C 1
ATOM 1620 O O . GLY A 1 203 ? 5.861 -1.293 -20.261 1.00 77.81 203 GLY A O 1
ATOM 1621 N N . LYS A 1 204 ? 7.587 -0.255 -21.244 1.00 84.81 204 LYS A N 1
ATOM 1622 C CA . LYS A 1 204 ? 8.492 -1.409 -21.155 1.00 84.81 204 LYS A CA 1
ATOM 1623 C C . LYS A 1 204 ? 9.952 -0.996 -21.109 1.00 84.81 204 LYS A C 1
ATOM 1625 O O . LYS A 1 204 ? 10.355 -0.023 -21.748 1.00 84.81 204 LYS A O 1
ATOM 1630 N N . SER A 1 205 ? 10.772 -1.786 -20.425 1.00 85.50 205 SER A N 1
ATOM 1631 C CA . SER A 1 205 ? 12.224 -1.629 -20.512 1.00 85.50 205 SER A CA 1
ATOM 1632 C C . SER A 1 205 ? 12.717 -1.948 -21.929 1.00 85.50 205 SER A C 1
ATOM 1634 O O . SER A 1 205 ? 12.328 -2.965 -22.510 1.00 85.50 205 SER A O 1
ATOM 1636 N N . ALA A 1 206 ? 13.604 -1.124 -22.488 1.00 83.75 206 ALA A N 1
ATOM 1637 C CA . ALA A 1 206 ? 14.185 -1.388 -23.802 1.00 83.75 206 ALA A CA 1
ATOM 1638 C C . ALA A 1 206 ? 15.136 -2.611 -23.770 1.00 83.75 206 ALA A C 1
ATOM 1640 O O . ALA A 1 206 ? 15.866 -2.777 -22.791 1.00 83.75 206 ALA A O 1
ATOM 1641 N N . PRO A 1 207 ? 15.230 -3.422 -24.848 1.00 80.25 207 PRO A N 1
ATOM 1642 C CA . PRO A 1 207 ? 16.043 -4.649 -24.873 1.00 80.25 207 PRO A CA 1
ATOM 1643 C C . PRO A 1 207 ? 17.530 -4.485 -24.502 1.00 80.25 207 PRO A C 1
ATOM 1645 O O . PRO A 1 207 ? 18.143 -5.417 -23.995 1.00 80.25 207 PRO A O 1
ATOM 1648 N N . GLY A 1 208 ? 18.120 -3.307 -24.737 1.00 84.19 208 GLY A N 1
ATOM 1649 C CA . GLY A 1 208 ? 19.506 -2.981 -24.363 1.00 84.19 208 GLY A CA 1
ATOM 1650 C C . GLY A 1 208 ? 19.649 -2.157 -23.078 1.00 84.19 208 GLY A C 1
ATOM 1651 O O . GLY A 1 208 ? 20.763 -1.808 -22.698 1.00 84.19 208 GLY A O 1
ATOM 1652 N N . ARG A 1 209 ? 18.535 -1.817 -22.423 1.00 87.06 209 ARG A N 1
ATOM 1653 C CA . ARG A 1 209 ? 18.477 -0.952 -21.238 1.00 87.06 209 ARG A CA 1
ATOM 1654 C C . ARG A 1 209 ? 17.501 -1.552 -20.217 1.00 87.06 209 ARG A C 1
ATOM 1656 O O . ARG A 1 209 ? 16.404 -1.018 -20.061 1.00 87.06 209 ARG A O 1
ATOM 1663 N N . PRO A 1 210 ? 17.848 -2.668 -19.552 1.00 88.81 210 PRO A N 1
ATOM 1664 C CA . PRO A 1 210 ? 17.065 -3.162 -18.421 1.00 88.81 210 PRO A CA 1
ATOM 1665 C C . PRO A 1 210 ? 17.128 -2.170 -17.252 1.00 88.81 210 PRO A C 1
ATOM 1667 O O . PRO A 1 210 ? 18.065 -1.371 -17.164 1.00 88.81 210 PRO A O 1
ATOM 1670 N N . ALA A 1 211 ? 16.155 -2.237 -16.346 1.00 89.38 211 ALA A N 1
ATOM 1671 C CA . ALA A 1 211 ? 16.230 -1.523 -15.079 1.00 89.38 211 ALA A CA 1
ATOM 1672 C C . ALA A 1 211 ? 17.327 -2.142 -14.206 1.00 89.38 211 ALA A C 1
ATOM 1674 O O . ALA A 1 211 ? 17.450 -3.368 -14.128 1.00 89.38 211 ALA A O 1
ATOM 1675 N N . VAL A 1 212 ? 18.143 -1.295 -13.583 1.00 89.00 212 VAL A N 1
ATOM 1676 C CA . VAL A 1 212 ? 19.204 -1.704 -12.657 1.00 89.00 212 VAL A CA 1
ATOM 1677 C C . VAL A 1 212 ? 18.678 -1.506 -11.245 1.00 89.00 212 VAL A C 1
ATOM 1679 O O . VAL A 1 212 ? 18.241 -0.412 -10.911 1.00 89.00 212 VAL A O 1
ATOM 1682 N N . LEU A 1 213 ? 18.696 -2.574 -10.455 1.00 86.12 213 LEU A N 1
ATOM 1683 C CA . LEU A 1 213 ? 18.250 -2.569 -9.070 1.00 86.12 213 LEU A CA 1
ATOM 1684 C C . LEU A 1 213 ? 19.388 -2.113 -8.156 1.00 86.12 213 LEU A C 1
ATOM 1686 O O . LEU A 1 213 ? 20.457 -2.731 -8.131 1.00 86.12 213 LEU A O 1
ATOM 1690 N N . GLU A 1 214 ? 19.113 -1.084 -7.368 1.00 85.81 214 GLU A N 1
ATOM 1691 C CA . GLU A 1 214 ? 19.932 -0.599 -6.262 1.00 85.81 214 GLU A CA 1
ATOM 1692 C C . GLU A 1 214 ? 19.086 -0.737 -4.995 1.00 85.81 214 GLU A C 1
ATOM 1694 O O . GLU A 1 214 ? 18.035 -0.120 -4.874 1.00 85.81 214 GLU A O 1
ATOM 1699 N N . ASP A 1 215 ? 19.475 -1.652 -4.106 1.00 79.62 215 ASP A N 1
ATOM 1700 C CA . ASP A 1 215 ? 18.751 -1.980 -2.872 1.00 79.62 215 ASP A CA 1
ATOM 1701 C C . ASP A 1 215 ? 17.234 -2.221 -3.048 1.00 79.62 215 ASP A C 1
ATOM 1703 O O . ASP A 1 215 ? 16.422 -1.778 -2.239 1.00 79.62 215 ASP A O 1
ATOM 1707 N N . ASN A 1 216 ? 16.853 -2.970 -4.094 1.00 79.06 216 ASN A N 1
ATOM 1708 C CA . ASN A 1 216 ? 15.461 -3.286 -4.480 1.00 79.06 216 ASN A CA 1
ATOM 1709 C C . ASN A 1 216 ? 14.623 -2.097 -4.955 1.00 79.06 216 ASN A C 1
ATOM 1711 O O . ASN A 1 216 ? 13.398 -2.184 -5.042 1.00 79.06 216 ASN A O 1
ATOM 1715 N N . HIS A 1 217 ? 15.302 -1.026 -5.332 1.00 86.88 217 HIS A N 1
ATOM 1716 C CA . HIS A 1 217 ? 14.731 0.141 -5.962 1.00 86.88 217 HIS A CA 1
ATOM 1717 C C . HIS A 1 217 ? 15.338 0.330 -7.359 1.00 86.88 217 HIS A C 1
ATOM 1719 O O . HIS A 1 217 ? 16.484 -0.046 -7.616 1.00 86.88 217 HIS A O 1
ATOM 1725 N N . PHE A 1 218 ? 14.574 0.891 -8.292 1.00 88.62 218 PHE A N 1
ATOM 1726 C CA . PHE A 1 218 ? 15.123 1.387 -9.548 1.00 88.62 218 PHE A CA 1
ATOM 1727 C C . PHE A 1 218 ? 14.368 2.615 -10.034 1.00 88.62 218 PHE A C 1
ATOM 1729 O O . PHE A 1 218 ? 13.157 2.719 -9.868 1.00 88.62 218 PHE A O 1
ATOM 1736 N N . LYS A 1 219 ? 15.078 3.484 -10.751 1.00 92.00 219 LYS A N 1
ATOM 1737 C CA . LYS A 1 219 ? 14.496 4.571 -11.536 1.00 92.00 219 LYS A CA 1
ATOM 1738 C C . LYS A 1 219 ? 14.629 4.275 -13.023 1.00 92.00 219 LYS A C 1
ATOM 1740 O O . LYS A 1 219 ? 15.680 3.827 -13.488 1.00 92.00 219 LYS A O 1
ATOM 1745 N N . TYR A 1 220 ? 13.567 4.529 -13.778 1.00 90.00 220 TYR A N 1
ATOM 1746 C CA . TYR A 1 220 ? 13.549 4.338 -15.218 1.00 90.00 220 TYR A CA 1
ATOM 1747 C C . TYR A 1 220 ? 12.877 5.510 -15.925 1.00 90.00 220 TYR A C 1
ATOM 1749 O O . TYR A 1 220 ? 11.658 5.652 -15.913 1.00 90.00 220 TYR A O 1
ATOM 1757 N N . ASP A 1 221 ? 13.688 6.325 -16.596 1.00 88.31 221 ASP A N 1
ATOM 1758 C CA . ASP A 1 221 ? 13.204 7.455 -17.388 1.00 88.31 221 ASP A CA 1
ATOM 1759 C C . ASP A 1 221 ? 12.946 7.045 -18.847 1.00 88.31 221 ASP A C 1
ATOM 1761 O O . ASP A 1 221 ? 13.593 6.128 -19.378 1.00 88.31 221 ASP A O 1
ATOM 1765 N N . ASN A 1 222 ? 12.051 7.765 -19.526 1.00 82.94 222 ASN A N 1
ATOM 1766 C CA . ASN A 1 222 ? 11.688 7.542 -20.930 1.00 82.94 222 ASN A CA 1
ATOM 1767 C C . ASN A 1 222 ? 11.185 6.112 -21.197 1.00 82.94 222 ASN A C 1
ATOM 1769 O O . ASN A 1 222 ? 11.728 5.371 -22.019 1.00 82.94 222 ASN A O 1
ATOM 1773 N N . VAL A 1 223 ? 10.170 5.716 -20.437 1.00 80.88 223 VAL A N 1
ATOM 1774 C CA . VAL A 1 223 ? 9.448 4.440 -20.514 1.00 80.88 223 VAL A CA 1
ATOM 1775 C C . VAL A 1 223 ? 8.640 4.329 -21.812 1.00 80.88 223 VAL A C 1
ATOM 1777 O O . VAL A 1 223 ? 8.422 3.225 -22.314 1.00 80.88 223 VAL A O 1
ATOM 1780 N N . ASN A 1 224 ? 8.215 5.466 -22.365 1.00 73.88 224 ASN A N 1
ATOM 1781 C CA . ASN A 1 224 ? 7.448 5.572 -23.600 1.00 73.88 224 ASN A CA 1
ATOM 1782 C C . ASN A 1 224 ? 7.910 6.770 -24.454 1.00 73.88 224 ASN A C 1
ATOM 1784 O O . ASN A 1 224 ? 8.819 7.514 -24.084 1.00 73.88 224 ASN A O 1
ATOM 1788 N N . GLU A 1 225 ? 7.265 6.954 -25.606 1.00 74.81 225 GLU A N 1
ATOM 1789 C CA . GLU A 1 225 ? 7.557 8.024 -26.573 1.00 74.81 225 GLU A CA 1
ATOM 1790 C C . GLU A 1 225 ? 7.333 9.447 -26.041 1.00 74.81 225 GLU A C 1
ATOM 1792 O O . GLU A 1 225 ? 7.884 10.400 -26.583 1.00 74.81 225 GLU A O 1
ATOM 1797 N N . CYS A 1 226 ? 6.589 9.587 -24.945 1.00 74.88 226 CYS A N 1
ATOM 1798 C CA . CYS A 1 226 ? 6.358 10.860 -24.275 1.00 74.88 226 CYS A CA 1
ATOM 1799 C C . CYS A 1 226 ? 7.394 11.215 -23.212 1.00 74.88 226 CYS A C 1
ATOM 1801 O O . CYS A 1 226 ? 7.283 12.257 -22.569 1.00 74.88 226 CYS A O 1
ATOM 1803 N N . GLY A 1 227 ? 8.380 10.346 -22.995 1.00 76.00 227 GLY A N 1
ATOM 1804 C CA . GLY A 1 227 ? 9.409 10.572 -21.992 1.00 76.00 227 GLY A CA 1
ATOM 1805 C C . GLY A 1 227 ? 8.956 10.306 -20.557 1.00 76.00 227 GLY A C 1
ATOM 1806 O O . GLY A 1 227 ? 9.684 10.685 -19.645 1.00 76.00 227 GLY A O 1
ATOM 1807 N N . TYR A 1 228 ? 7.809 9.642 -20.335 1.00 82.50 228 TYR A N 1
ATOM 1808 C CA . TYR A 1 228 ? 7.344 9.302 -18.984 1.00 82.50 228 TYR A CA 1
ATOM 1809 C C . TYR A 1 228 ? 8.411 8.508 -18.225 1.00 82.50 228 TYR A C 1
ATOM 1811 O O . TYR A 1 228 ? 9.069 7.637 -18.797 1.00 82.50 228 TYR A O 1
ATOM 1819 N N . GLY A 1 229 ? 8.570 8.790 -16.940 1.00 87.50 229 GLY A N 1
ATOM 1820 C CA . GLY A 1 229 ? 9.534 8.138 -16.067 1.00 87.50 229 GLY A CA 1
ATOM 1821 C C . GLY A 1 229 ? 8.907 7.812 -14.724 1.00 87.50 229 GLY A C 1
ATOM 1822 O O . GLY A 1 229 ? 7.986 8.495 -14.273 1.00 87.50 229 GLY A O 1
ATOM 1823 N N . PHE A 1 230 ? 9.405 6.755 -14.096 1.00 88.25 230 PHE A N 1
ATOM 1824 C CA . PHE A 1 230 ? 9.009 6.390 -12.746 1.00 88.25 230 PHE A CA 1
ATOM 1825 C C . PHE A 1 230 ? 10.171 5.788 -11.966 1.00 88.25 230 PHE A C 1
ATOM 1827 O O . PHE A 1 230 ? 11.153 5.300 -12.533 1.00 88.25 230 PHE A O 1
ATOM 1834 N N . GLU A 1 231 ? 10.018 5.798 -10.656 1.00 90.81 231 GLU A N 1
ATOM 1835 C CA . GLU A 1 231 ? 10.791 5.001 -9.722 1.00 90.81 231 GLU A CA 1
ATOM 1836 C C . GLU A 1 231 ? 9.919 3.892 -9.140 1.00 90.81 231 GLU A C 1
ATOM 1838 O O . GLU A 1 231 ? 8.695 4.022 -9.060 1.00 90.81 231 GLU A O 1
ATOM 1843 N N . CYS A 1 232 ? 10.541 2.766 -8.816 1.00 88.50 232 CYS A N 1
ATOM 1844 C CA . CYS A 1 232 ? 9.865 1.587 -8.311 1.00 88.50 232 CYS A CA 1
ATOM 1845 C C . CYS A 1 232 ? 10.636 1.018 -7.129 1.00 88.50 232 CYS A C 1
ATOM 1847 O O . CYS A 1 232 ? 11.804 0.655 -7.270 1.00 88.50 232 CYS A O 1
ATOM 1849 N N . GLU A 1 233 ? 9.951 0.865 -6.003 1.00 87.62 233 GLU A N 1
ATOM 1850 C CA . GLU A 1 233 ? 10.443 0.190 -4.804 1.00 87.62 233 GLU A CA 1
ATOM 1851 C C . GLU A 1 233 ? 9.769 -1.174 -4.665 1.00 87.62 233 GLU A C 1
ATOM 1853 O O . GLU A 1 233 ? 8.547 -1.283 -4.789 1.00 87.62 233 GLU A O 1
ATOM 1858 N N . ILE A 1 234 ? 10.555 -2.225 -4.426 1.00 83.31 234 ILE A N 1
ATOM 1859 C CA . ILE A 1 234 ? 10.073 -3.609 -4.433 1.00 83.31 234 ILE A CA 1
ATOM 1860 C C . ILE A 1 234 ? 10.168 -4.223 -3.030 1.00 83.31 234 ILE A C 1
ATOM 1862 O O . ILE A 1 234 ? 11.253 -4.520 -2.519 1.00 83.31 234 ILE A O 1
ATOM 1866 N N . TYR A 1 235 ? 9.004 -4.509 -2.454 1.00 81.88 235 TYR A N 1
ATOM 1867 C CA . TYR A 1 235 ? 8.828 -5.216 -1.186 1.00 81.88 235 TYR A CA 1
ATOM 1868 C C . TYR A 1 235 ? 8.445 -6.676 -1.441 1.00 81.88 235 TYR A C 1
ATOM 1870 O O . TYR A 1 235 ? 8.076 -7.067 -2.552 1.00 81.88 235 TYR A O 1
ATOM 1878 N N . GLU A 1 236 ? 8.531 -7.530 -0.420 1.00 78.12 236 GLU A N 1
ATOM 1879 C CA . GLU A 1 236 ? 8.227 -8.955 -0.592 1.00 78.12 236 GLU A CA 1
ATOM 1880 C C . GLU A 1 236 ? 6.785 -9.212 -1.074 1.00 78.12 236 GLU A C 1
ATOM 1882 O O . GLU A 1 236 ? 6.563 -10.118 -1.893 1.00 78.12 236 GLU A O 1
ATOM 1887 N N . LYS A 1 237 ? 5.823 -8.412 -0.588 1.00 79.06 237 LYS A N 1
ATOM 1888 C CA . LYS A 1 237 ? 4.377 -8.583 -0.829 1.00 79.06 237 LYS A CA 1
ATOM 1889 C C . LYS A 1 237 ? 3.754 -7.560 -1.776 1.00 79.06 237 LYS A C 1
ATOM 1891 O O . LYS A 1 237 ? 2.656 -7.790 -2.277 1.00 79.06 237 LYS A O 1
ATOM 1896 N N . TYR A 1 238 ? 4.423 -6.445 -2.031 1.00 83.56 238 TYR A N 1
ATOM 1897 C CA . TYR A 1 238 ? 3.908 -5.369 -2.870 1.00 83.56 238 TYR A CA 1
ATOM 1898 C C . TYR A 1 238 ? 5.059 -4.587 -3.506 1.00 83.56 238 TYR A C 1
ATOM 1900 O O . TYR A 1 238 ? 6.223 -4.797 -3.182 1.00 83.56 238 TYR A O 1
ATOM 1908 N N . LEU A 1 239 ? 4.742 -3.689 -4.425 1.00 85.25 239 LEU A N 1
ATOM 1909 C CA . LEU A 1 239 ? 5.669 -2.673 -4.904 1.00 85.25 239 LEU A CA 1
ATOM 1910 C C . LEU A 1 239 ? 4.988 -1.312 -4.895 1.00 85.25 239 LEU A C 1
ATOM 1912 O O . LEU A 1 239 ? 3.756 -1.219 -4.879 1.00 85.25 239 LEU A O 1
ATOM 1916 N N . VAL A 1 240 ? 5.802 -0.269 -4.917 1.00 86.19 240 VAL A N 1
ATOM 1917 C CA . VAL A 1 240 ? 5.353 1.118 -5.012 1.00 86.19 240 VAL A CA 1
ATOM 1918 C C . VAL A 1 240 ? 5.961 1.715 -6.266 1.00 86.19 240 VAL A C 1
ATOM 1920 O O . VAL A 1 240 ? 7.163 1.584 -6.478 1.00 86.19 240 VAL A O 1
ATOM 1923 N N . ILE A 1 241 ? 5.134 2.349 -7.092 1.00 85.81 241 ILE A N 1
ATOM 1924 C CA . ILE A 1 241 ? 5.580 3.150 -8.232 1.00 85.81 241 ILE A CA 1
ATOM 1925 C C . ILE A 1 241 ? 5.279 4.609 -7.933 1.00 85.81 241 ILE A C 1
ATOM 1927 O O . ILE A 1 241 ? 4.141 4.933 -7.592 1.00 85.81 241 ILE A O 1
ATOM 1931 N N . THR A 1 242 ? 6.272 5.471 -8.133 1.00 86.69 242 THR A N 1
ATOM 1932 C CA . THR A 1 242 ? 6.145 6.930 -8.032 1.00 86.69 242 THR A CA 1
ATOM 1933 C C . THR A 1 242 ? 6.561 7.553 -9.360 1.00 86.69 242 THR A C 1
ATOM 1935 O O . THR A 1 242 ? 7.580 7.173 -9.942 1.00 86.69 242 THR A O 1
ATOM 1938 N N . SER A 1 243 ? 5.770 8.488 -9.894 1.00 85.25 243 SER A N 1
ATOM 1939 C CA . SER A 1 243 ? 6.155 9.179 -11.130 1.00 85.25 243 SER A CA 1
ATOM 1940 C C . SER A 1 243 ? 7.365 10.085 -10.890 1.00 85.25 243 SER A C 1
ATOM 1942 O O . SER A 1 243 ? 7.389 10.864 -9.942 1.00 85.25 243 SER A O 1
ATOM 1944 N N . THR A 1 244 ? 8.343 10.055 -11.798 1.00 85.44 244 THR A N 1
ATOM 1945 C CA . THR A 1 244 ? 9.486 10.990 -11.796 1.00 85.44 244 THR A CA 1
ATOM 1946 C C . THR A 1 244 ? 9.312 12.124 -12.805 1.00 85.44 244 THR A C 1
ATOM 1948 O O . THR A 1 244 ? 10.208 12.954 -12.969 1.00 85.44 244 THR A O 1
ATOM 1951 N N . THR A 1 245 ? 8.176 12.154 -13.504 1.00 80.19 245 THR A N 1
ATOM 1952 C CA . THR A 1 245 ? 7.897 13.097 -14.592 1.00 80.19 245 THR A CA 1
ATOM 1953 C C . THR A 1 245 ? 6.786 14.075 -14.252 1.00 80.19 245 THR A C 1
ATOM 1955 O O . THR A 1 245 ? 5.874 13.761 -13.488 1.00 80.19 245 THR A O 1
ATOM 1958 N N . GLU A 1 246 ? 6.876 15.281 -14.824 1.00 70.31 246 GLU A N 1
ATOM 1959 C CA . GLU A 1 246 ? 5.898 16.344 -14.601 1.00 70.31 246 GLU A CA 1
ATOM 1960 C C . GLU A 1 246 ? 4.497 15.950 -15.108 1.00 70.31 246 GLU A C 1
ATOM 1962 O O . GLU A 1 246 ? 4.393 15.273 -16.142 1.00 70.31 246 GLU A O 1
ATOM 1967 N N . PRO A 1 247 ? 3.416 16.463 -14.481 1.00 65.69 247 PRO A N 1
ATOM 1968 C CA . PRO A 1 247 ? 2.032 16.115 -14.823 1.00 65.69 247 PRO A CA 1
ATOM 1969 C C . PRO A 1 247 ? 1.650 16.294 -16.295 1.00 65.69 247 PRO A C 1
ATOM 1971 O O . PRO A 1 247 ? 0.770 15.616 -16.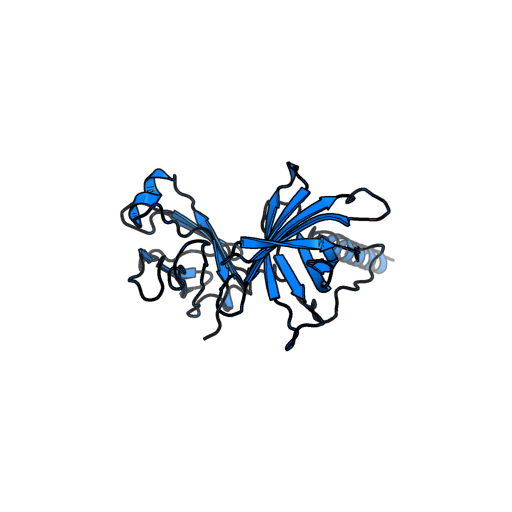823 1.00 65.69 247 PRO A O 1
ATOM 1974 N N . ASN A 1 248 ? 2.358 17.181 -16.987 1.00 61.56 248 ASN A N 1
ATOM 1975 C CA . ASN A 1 248 ? 2.186 17.486 -18.404 1.00 61.56 248 ASN A CA 1
ATOM 1976 C C . ASN A 1 248 ? 2.382 16.246 -19.301 1.00 61.56 248 ASN A C 1
ATOM 1978 O O . ASN A 1 248 ? 1.793 16.158 -20.378 1.00 61.56 248 ASN A O 1
ATOM 1982 N N . THR A 1 249 ? 3.184 15.279 -18.843 1.00 62.19 249 THR A N 1
ATOM 1983 C CA . THR A 1 249 ? 3.480 14.018 -19.543 1.00 62.19 249 THR A CA 1
ATOM 1984 C C . THR A 1 249 ? 2.441 12.915 -19.290 1.00 62.19 249 THR A C 1
ATOM 1986 O O . THR A 1 249 ? 2.410 11.928 -20.023 1.00 62.19 249 THR A O 1
ATOM 1989 N N . PHE A 1 250 ? 1.528 13.093 -18.322 1.00 64.00 250 PHE A N 1
ATOM 1990 C CA . PHE A 1 250 ? 0.503 12.095 -17.958 1.00 64.00 250 PHE A CA 1
ATOM 1991 C C . PHE A 1 250 ? -0.591 11.958 -19.021 1.00 64.00 250 PHE A C 1
ATOM 1993 O O . PHE A 1 250 ? -1.250 10.927 -19.137 1.00 64.00 250 PHE A O 1
ATOM 2000 N N . ASN A 1 251 ? -0.755 12.977 -19.869 1.00 61.25 251 ASN A N 1
ATOM 2001 C CA . ASN A 1 251 ? -1.710 12.949 -20.978 1.00 61.25 251 ASN A CA 1
ATOM 2002 C C . ASN A 1 251 ? -1.418 11.858 -22.015 1.00 61.25 251 ASN A C 1
ATOM 2004 O O . ASN A 1 251 ? -2.288 11.534 -22.822 1.00 61.25 251 ASN A O 1
ATOM 2008 N N . CYS A 1 252 ? -0.224 11.271 -21.989 1.00 62.25 252 CYS A N 1
ATOM 2009 C CA . CYS A 1 252 ? 0.192 10.265 -22.954 1.00 62.25 252 CYS A CA 1
ATOM 2010 C C . CYS A 1 252 ? -0.453 8.893 -22.781 1.00 62.25 252 CYS A C 1
ATOM 2012 O O . CYS A 1 252 ? -0.434 8.098 -23.714 1.00 62.25 252 CYS A O 1
ATOM 2014 N N . PHE A 1 253 ? -1.064 8.633 -21.630 1.00 61.75 253 PHE A N 1
ATOM 2015 C CA . PHE A 1 253 ? -1.794 7.394 -21.370 1.00 61.75 253 PHE A CA 1
ATOM 2016 C C . PHE A 1 253 ? -3.309 7.540 -21.611 1.00 61.75 253 PHE A C 1
ATOM 2018 O O . PHE A 1 253 ? -4.064 6.581 -21.483 1.00 61.75 253 PHE A O 1
ATOM 2025 N N . GLY A 1 254 ? -3.770 8.739 -21.998 1.00 54.91 254 GLY A N 1
ATOM 2026 C CA . GLY A 1 254 ? -5.190 9.088 -22.024 1.00 54.91 254 GLY A CA 1
ATOM 2027 C C . GLY A 1 254 ? -5.754 9.294 -20.610 1.00 54.91 254 GLY A C 1
ATOM 2028 O O . GLY A 1 254 ? -5.298 8.698 -19.638 1.00 54.91 254 GLY A O 1
ATOM 2029 N N . ALA A 1 255 ? -6.740 10.188 -20.480 1.00 56.12 255 ALA A N 1
ATOM 2030 C CA . ALA A 1 255 ? -7.465 10.448 -19.227 1.00 56.12 255 ALA A CA 1
ATOM 2031 C C . ALA A 1 255 ? -6.601 10.810 -17.988 1.00 56.12 255 ALA A C 1
ATOM 2033 O O . ALA A 1 255 ? -7.013 10.521 -16.870 1.00 56.12 255 ALA A O 1
ATOM 2034 N N . PHE A 1 256 ? -5.442 11.467 -18.167 1.00 55.78 256 PHE A N 1
ATOM 2035 C CA . PHE A 1 256 ? -4.518 11.834 -17.072 1.00 55.78 256 PHE A CA 1
ATOM 2036 C C . PHE A 1 256 ? -4.089 10.641 -16.198 1.00 55.78 256 PHE A C 1
ATOM 2038 O O . PHE A 1 256 ? -3.923 10.777 -14.987 1.00 55.78 256 PHE A O 1
ATOM 2045 N N . THR A 1 257 ? -3.942 9.459 -16.794 1.00 64.25 257 THR A N 1
ATOM 2046 C CA . THR A 1 257 ? -3.563 8.255 -16.049 1.00 64.25 257 THR A CA 1
ATOM 2047 C C . THR A 1 257 ? -2.055 8.217 -15.790 1.00 64.25 257 THR A C 1
ATOM 2049 O O . THR A 1 257 ? -1.248 8.683 -16.596 1.00 64.25 257 THR A O 1
ATOM 2052 N N . THR A 1 258 ? -1.670 7.700 -14.626 1.00 71.94 258 THR A N 1
ATOM 2053 C CA . THR A 1 258 ? -0.277 7.525 -14.203 1.00 71.94 258 THR A CA 1
ATOM 2054 C C . THR A 1 258 ? -0.079 6.081 -13.771 1.00 71.94 258 THR A C 1
ATOM 2056 O O . THR A 1 258 ? -1.025 5.418 -13.355 1.00 71.94 258 THR A O 1
ATOM 2059 N N . PHE A 1 259 ? 1.165 5.606 -13.817 1.00 78.12 259 PHE A N 1
ATOM 2060 C CA . PHE A 1 259 ? 1.511 4.315 -13.224 1.00 78.12 259 PHE A CA 1
ATOM 2061 C C . PHE A 1 259 ? 1.676 4.382 -11.703 1.00 78.12 259 PHE A C 1
ATOM 2063 O O . PHE A 1 259 ? 1.997 3.369 -11.091 1.00 78.12 259 PHE A O 1
ATOM 2070 N N . GLU A 1 260 ? 1.509 5.558 -11.098 1.00 80.56 260 GLU A N 1
ATOM 2071 C CA . GLU A 1 260 ? 1.750 5.777 -9.678 1.00 80.56 260 GLU A CA 1
ATOM 2072 C C . GLU A 1 260 ? 0.773 4.976 -8.822 1.00 80.56 260 GLU A C 1
ATOM 2074 O O . GLU A 1 260 ? -0.439 5.021 -9.035 1.00 80.56 260 GLU A O 1
ATOM 2079 N N . GLY A 1 261 ? 1.290 4.261 -7.826 1.00 79.81 261 GLY A N 1
ATOM 2080 C CA . GLY A 1 261 ? 0.445 3.492 -6.929 1.00 79.81 261 GLY A CA 1
ATOM 2081 C C . GLY A 1 261 ? 1.153 2.394 -6.159 1.00 79.81 261 GLY A C 1
ATOM 2082 O O . GLY A 1 261 ? 2.337 2.117 -6.345 1.00 79.81 261 GLY A O 1
ATOM 2083 N N . VAL A 1 262 ? 0.366 1.750 -5.299 1.00 81.75 262 VAL A N 1
ATOM 2084 C CA . VAL A 1 262 ? 0.730 0.507 -4.624 1.00 81.75 262 VAL A CA 1
ATOM 2085 C C . VAL A 1 262 ? 0.132 -0.656 -5.399 1.00 81.75 262 VAL A C 1
ATOM 2087 O O . VAL A 1 262 ? -1.036 -0.658 -5.783 1.00 81.75 262 VAL A O 1
ATOM 2090 N N . TYR A 1 263 ? 0.965 -1.656 -5.596 1.00 81.50 263 TYR A N 1
ATOM 2091 C CA . TYR A 1 263 ? 0.740 -2.788 -6.467 1.00 81.50 263 TYR A CA 1
ATOM 2092 C C . TYR A 1 263 ? 0.947 -4.038 -5.622 1.00 81.50 263 TYR A C 1
ATOM 2094 O O . TYR A 1 263 ? 2.031 -4.235 -5.076 1.00 81.50 263 TYR A O 1
ATOM 2102 N N . ILE A 1 264 ? -0.061 -4.909 -5.518 1.00 79.88 264 ILE A N 1
ATOM 2103 C CA . ILE A 1 264 ? -0.007 -6.108 -4.655 1.00 79.88 264 ILE A CA 1
ATOM 2104 C C . ILE A 1 264 ? 0.428 -7.344 -5.413 1.00 79.88 264 ILE A C 1
ATOM 2106 O O . ILE A 1 264 ? -0.082 -7.616 -6.494 1.00 79.88 264 ILE A O 1
ATOM 2110 N N . LYS A 1 265 ? 1.388 -8.085 -4.867 1.00 78.12 265 LYS A N 1
ATOM 2111 C CA . LYS A 1 265 ? 1.913 -9.283 -5.510 1.00 78.12 265 LYS A CA 1
ATOM 2112 C C . LYS A 1 265 ? 0.832 -10.360 -5.529 1.00 78.12 265 LYS A C 1
ATOM 2114 O O . LYS A 1 265 ? 0.528 -10.949 -4.497 1.00 78.12 265 LYS A O 1
ATOM 2119 N N . VAL A 1 266 ? 0.285 -10.626 -6.708 1.00 70.31 266 VAL A N 1
ATOM 2120 C CA . VAL A 1 266 ? -0.613 -11.760 -6.943 1.00 70.31 266 VAL A CA 1
ATOM 2121 C C . VAL A 1 266 ? 0.253 -12.962 -7.322 1.00 70.31 266 VAL A C 1
ATOM 2123 O O . VAL A 1 266 ? 1.092 -12.854 -8.222 1.00 70.31 266 VAL A O 1
ATOM 2126 N N . GLU A 1 267 ? 0.121 -14.069 -6.588 1.00 60.59 267 GLU A N 1
ATOM 2127 C CA . GLU A 1 267 ? 0.777 -15.338 -6.934 1.00 60.59 267 GLU A CA 1
ATOM 2128 C C . GLU A 1 267 ? 0.150 -15.933 -8.209 1.00 60.59 267 GLU A C 1
ATOM 2130 O O . GLU A 1 267 ? -1.059 -15.808 -8.413 1.00 60.59 267 GLU A O 1
ATOM 2135 N N . ASP A 1 268 ? 0.983 -16.546 -9.059 1.00 47.12 268 ASP A N 1
ATOM 2136 C CA . ASP A 1 268 ? 0.549 -17.362 -10.210 1.00 47.12 268 ASP A CA 1
ATOM 2137 C C . ASP A 1 268 ? -0.108 -18.679 -9.754 1.00 47.12 268 ASP A C 1
ATOM 2139 O O . ASP A 1 268 ? 0.445 -19.327 -8.830 1.00 47.12 268 ASP A O 1
#

pLDDT: mean 73.59, std 17.17, range [33.16, 96.75]